Protein 7VS2 (pdb70)

Organism: Pyricularia oryzae (NCBI:txid318829)

Foldseek 3Di:
DAFQDAADWWKAFDFLAQVLAPQRDPVQRKGDWKWKFWARWGGDADPQFTWDWAADPPCQFAPTFIFTFRDNPPDTWIKMWDCPDVGIFIFTDPPHDTWTWFFADDAPARTIHTGGDPDDGHGWTWIWIAHPVGHTDDFTWTDDDRFFKKKWQWDQADPVRRGITTGIHTHPDPPRDDDPRIIITIIGID

Radius of gyration: 15.66 Å; Cα contacts (8 Å, |Δi|>4): 484; chains: 1; bounding box: 45×43×32 Å

Nearest PDB structures (foldseek):
  7vs2-assembly1_A  TM=1.005E+00  e=3.664E-35  Pyricularia oryzae
  6oaz-assembly1_E  TM=3.608E-01  e=3.770E+00  Homo sapiens

Structure (mmCIF, N/CA/C/O backbone):
data_7VS2
#
_entry.id   7VS2
#
_cell.length_a   105.081
_cell.length_b   105.081
_cell.length_c   67.568
_cell.angle_alpha   90.000
_cell.angle_beta   90.000
_cell.angle_gamma   90.000
#
_symmetry.space_group_name_H-M   'P 43 21 2'
#
loop_
_entity.id
_entity.type
_entity.pdbx_description
1 polymer MoErs1
2 water water
#
loop_
_atom_site.group_PDB
_atom_site.id
_atom_site.type_symbol
_atom_site.label_atom_id
_atom_site.label_alt_id
_atom_site.label_comp_id
_atom_site.label_asym_id
_atom_site.label_entity_id
_atom_site.label_seq_id
_atom_site.pdbx_PDB_ins_code
_atom_site.Cartn_x
_atom_site.Cartn_y
_atom_site.Cartn_z
_atom_site.occupancy
_atom_site.B_iso_or_equiv
_atom_site.auth_seq_id
_atom_site.auth_comp_id
_atom_site.auth_asym_id
_atom_site.auth_atom_id
_atom_site.pdbx_PDB_model_num
ATOM 1 N N . LEU A 1 5 ? 22.902 37.218 31.783 1.00 72.38 25 LEU A N 1
ATOM 2 C CA . LEU A 1 5 ? 22.888 38.619 31.372 1.00 64.42 25 LEU A CA 1
ATOM 3 C C . LEU A 1 5 ? 23.415 38.757 29.948 1.00 64.68 25 LEU A C 1
ATOM 4 O O . LEU A 1 5 ? 23.489 39.859 29.414 1.00 69.42 25 LEU A O 1
ATOM 9 N N . GLU A 1 6 ? 23.754 37.621 29.330 1.00 58.79 26 GLU A N 1
ATOM 10 C CA . GLU A 1 6 ? 24.363 37.652 28.003 1.00 50.10 26 GLU A CA 1
ATOM 11 C C . GLU A 1 6 ? 23.464 38.345 26.982 1.00 53.64 26 GLU A C 1
ATOM 12 O O . GLU A 1 6 ? 23.958 39.033 26.080 1.00 56.12 26 GLU A O 1
ATOM 18 N N . ALA A 1 7 ? 22.143 38.194 27.113 1.00 39.51 27 ALA A N 1
ATOM 19 C CA . ALA A 1 7 ? 21.218 38.785 26.146 1.00 33.71 27 ALA A CA 1
ATOM 20 C C . ALA A 1 7 ? 19.862 38.972 26.824 1.00 41.28 27 ALA A C 1
ATOM 21 O O . ALA A 1 7 ? 19.106 38.008 26.973 1.00 39.47 27 ALA A O 1
ATOM 23 N N . ARG A 1 8 ? 19.556 40.205 27.219 1.00 32.81 28 ARG A N 1
ATOM 24 C CA . ARG A 1 8 ? 18.243 40.527 27.761 1.00 32.78 28 ARG A CA 1
ATOM 25 C C . ARG A 1 8 ? 17.355 41.045 26.634 1.00 29.63 28 ARG A C 1
ATOM 26 O O . ARG A 1 8 ? 17.696 42.032 25.974 1.00 36.31 28 ARG A O 1
ATOM 34 N N . ALA A 1 9 ? 16.219 40.387 26.421 1.00 27.72 29 ALA A N 1
ATOM 35 C CA . ALA A 1 9 ? 15.283 40.834 25.400 1.00 28.78 29 ALA A CA 1
ATOM 36 C C . ALA A 1 9 ? 14.738 42.218 25.740 1.00 36.38 29 ALA A C 1
ATOM 37 O O . ALA A 1 9 ? 14.562 42.575 26.909 1.00 33.70 29 ALA A O 1
ATOM 39 N N . LEU A 1 10 ? 14.471 42.999 24.702 1.00 29.82 30 LEU A N 1
ATOM 40 C CA . LEU A 1 10 ? 14.041 44.379 24.896 1.00 27.67 30 LEU A CA 1
ATOM 41 C C . LEU A 1 10 ? 12.628 44.417 25.469 1.00 32.74 30 LEU A C 1
ATOM 42 O O . LEU A 1 10 ? 11.744 43.706 24.975 1.00 29.77 30 LEU A O 1
ATOM 47 N N . PRO A 1 11 ? 12.377 45.214 26.506 1.00 27.07 31 PRO A N 1
ATOM 48 C CA . PRO A 1 11 ? 11.003 45.364 27.004 1.00 26.21 31 PRO A CA 1
ATOM 49 C C . PRO A 1 11 ? 10.099 45.938 25.925 1.00 27.35 31 PRO A C 1
ATOM 50 O O . PRO A 1 11 ? 10.435 46.928 25.271 1.00 36.92 31 PRO A O 1
ATOM 54 N N . GLN A 1 12 ? 8.945 45.306 25.734 1.00 33.16 32 GLN A N 1
ATOM 55 C CA . GLN A 1 12 ? 7.969 45.801 24.770 1.00 42.75 32 GLN A CA 1
ATOM 56 C C . GLN A 1 12 ? 7.174 46.925 25.423 1.00 31.79 32 GLN A C 1
ATOM 57 O O . GLN A 1 12 ? 6.362 46.683 26.321 1.00 38.18 32 GLN A O 1
ATOM 63 N N . VAL A 1 13 ? 7.414 48.157 24.981 1.00 29.71 33 VAL A N 1
ATOM 64 C CA . VAL A 1 13 ? 6.755 49.329 25.534 1.00 26.89 33 VAL A CA 1
ATOM 65 C C . VAL A 1 13 ? 6.081 50.090 24.403 1.00 29.75 33 VAL A C 1
ATOM 66 O O . VAL A 1 13 ? 6.356 49.874 23.221 1.00 27.66 33 VAL A O 1
ATOM 70 N N . SER A 1 14 ? 5.179 50.986 24.787 1.00 25.72 34 SER A N 1
ATOM 71 C CA . SER A 1 14 ? 4.606 51.969 23.880 1.00 26.70 34 SER A CA 1
ATOM 72 C C . SER A 1 14 ? 5.055 53.350 24.338 1.00 28.40 34 SER A C 1
ATOM 73 O O . SER A 1 14 ? 4.880 53.707 25.508 1.00 30.87 34 SER A O 1
ATOM 76 N N . ALA A 1 15 ? 5.652 54.112 23.426 1.00 24.22 35 ALA A N 1
ATOM 77 C CA . ALA A 1 15 ? 6.214 55.414 23.759 1.00 31.02 35 ALA A CA 1
ATOM 78 C C . ALA A 1 15 ? 5.207 56.512 23.446 1.00 25.26 35 ALA A C 1
ATOM 79 O O . ALA A 1 15 ? 4.690 56.589 22.327 1.00 25.85 35 ALA A O 1
ATOM 81 N N . VAL A 1 16 ? 4.934 57.359 24.434 1.00 25.86 36 VAL A N 1
ATOM 82 C CA . VAL A 1 16 ? 4.023 58.487 24.280 1.00 28.23 36 VAL A CA 1
ATOM 83 C C . VAL A 1 16 ? 4.840 59.765 24.401 1.00 27.66 36 VAL A C 1
ATOM 84 O O . VAL A 1 16 ? 5.503 59.995 25.421 1.00 25.53 36 VAL A O 1
ATOM 88 N N . ALA A 1 17 ? 4.792 60.594 23.361 1.00 28.37 37 ALA A N 1
ATOM 89 C CA . ALA A 1 17 ? 5.593 61.810 23.323 1.00 26.55 37 ALA A CA 1
ATOM 90 C C . ALA A 1 17 ? 5.122 62.806 24.374 1.00 28.07 37 ALA A C 1
ATOM 91 O O . ALA A 1 17 ? 3.923 63.072 24.503 1.00 29.84 37 ALA A O 1
ATOM 93 N N . LYS A 1 18 ? 6.072 63.349 25.128 1.00 28.61 38 LYS A N 1
ATOM 94 C CA . LYS A 1 18 ? 5.834 64.450 26.047 1.00 30.28 38 LYS A CA 1
ATOM 95 C C . LYS A 1 18 ? 6.131 65.778 25.366 1.00 36.95 38 LYS A C 1
ATOM 96 O O . LYS A 1 18 ? 6.795 65.818 24.324 1.00 33.66 38 LYS A O 1
ATOM 102 N N . PRO A 1 19 ? 5.647 66.887 25.925 1.00 38.29 39 PRO A N 1
ATOM 103 C CA . PRO A 1 19 ? 5.986 68.199 25.364 1.00 43.53 39 PRO A CA 1
ATOM 104 C C . PRO A 1 19 ? 7.489 68.436 25.341 1.00 35.06 39 PRO A C 1
ATOM 105 O O . PRO A 1 19 ? 8.204 68.120 26.295 1.00 31.85 39 PRO A O 1
ATOM 109 N N . ARG A 1 20 ? 7.965 69.000 24.229 1.00 38.57 40 ARG A N 1
ATOM 110 C CA . ARG A 1 20 ? 9.357 69.431 24.100 1.00 41.67 40 ARG A CA 1
ATOM 111 C C . ARG A 1 20 ? 9.554 70.670 24.967 1.00 38.68 40 ARG A C 1
ATOM 112 O O . ARG A 1 20 ? 9.640 71.802 24.487 1.00 42.71 40 ARG A O 1
ATOM 120 N N . ALA A 1 21 ? 9.621 70.443 26.276 1.00 36.61 41 ALA A N 1
ATOM 121 C CA . ALA A 1 21 ? 9.728 71.528 27.237 1.00 38.03 41 ALA A CA 1
ATOM 122 C C . ALA A 1 21 ? 10.499 71.033 28.450 1.00 44.45 41 ALA A C 1
ATOM 123 O O . ALA A 1 21 ? 10.604 69.828 28.693 1.00 49.81 41 ALA A O 1
ATOM 125 N N . CYS A 1 22 ? 11.037 71.984 29.218 1.00 39.78 42 CYS A N 1
ATOM 126 C CA . CYS A 1 22 ? 11.840 71.622 30.378 1.00 46.47 42 CYS A CA 1
ATOM 127 C C . CYS A 1 22 ? 11.017 70.947 31.468 1.00 47.60 42 CYS A C 1
ATOM 128 O O . CYS A 1 22 ? 11.589 70.261 32.323 1.00 49.60 42 CYS A O 1
ATOM 131 N N . SER A 1 23 ? 9.693 71.118 31.459 1.00 49.30 43 SER A N 1
ATOM 132 C CA . SER A 1 23 ? 8.850 70.485 32.466 1.00 55.80 43 SER A CA 1
ATOM 133 C C . SER A 1 23 ? 8.697 68.985 32.251 1.00 53.11 43 SER A C 1
ATOM 134 O O . SER A 1 23 ? 8.199 68.295 33.149 1.00 44.15 43 SER A O 1
ATOM 137 N N . SER A 1 24 ? 9.111 68.466 31.099 1.00 44.03 44 SER A N 1
ATOM 138 C CA . SER A 1 24 ? 9.072 67.037 30.825 1.00 33.95 44 SER A CA 1
ATOM 139 C C . SER A 1 24 ? 10.327 66.309 31.289 1.00 37.41 44 SER A C 1
ATOM 140 O O . SER A 1 24 ? 10.440 65.100 31.067 1.00 43.43 44 SER A O 1
ATOM 143 N N . TYR A 1 25 ? 11.267 67.006 31.927 1.00 38.72 45 TYR A N 1
ATOM 144 C CA . TYR A 1 25 ? 12.515 66.389 32.343 1.00 38.99 45 TYR A CA 1
ATOM 145 C C . TYR A 1 25 ? 12.610 66.334 33.865 1.00 41.47 45 TYR A C 1
ATOM 146 O O . TYR A 1 25 ? 12.131 67.238 34.557 1.00 49.21 45 TYR A O 1
ATOM 155 N N . PRO A 1 26 ? 13.228 65.284 34.418 1.00 41.15 46 PRO A N 1
ATOM 156 C CA . PRO A 1 26 ? 13.181 65.072 35.873 1.00 44.99 46 PRO A CA 1
ATOM 157 C C . PRO A 1 26 ? 13.973 66.084 36.687 1.00 53.61 46 PRO A C 1
ATOM 158 O O . PRO A 1 26 ? 13.936 66.015 37.921 1.00 54.74 46 PRO A O 1
ATOM 162 N N . THR A 1 27 ? 14.689 67.010 36.056 1.00 47.31 47 THR A N 1
ATOM 163 C CA . THR A 1 27 ? 15.409 68.067 36.759 1.00 47.52 47 THR A CA 1
ATOM 164 C C . THR A 1 27 ? 14.723 69.415 36.566 1.00 56.95 47 THR A C 1
ATOM 165 O O . THR A 1 27 ? 15.378 70.445 36.393 1.00 57.54 47 THR A O 1
ATOM 169 N N . PHE A 1 28 ? 13.392 69.419 36.601 1.00 62.45 48 PHE A N 1
ATOM 170 C CA . PHE A 1 28 ? 12.633 70.627 36.309 1.00 70.24 48 PHE A CA 1
ATOM 171 C C . PHE A 1 28 ? 12.838 71.678 37.393 1.00 77.18 48 PHE A C 1
ATOM 172 O O . PHE A 1 28 ? 12.692 71.394 38.587 1.00 79.82 48 PHE A O 1
ATOM 180 N N . ASP A 1 29 ? 13.175 72.892 36.971 1.00 77.94 49 ASP A N 1
ATOM 181 C CA . ASP A 1 29 ? 13.295 74.036 37.874 1.00 84.16 49 ASP A CA 1
ATOM 182 C C . ASP A 1 29 ? 12.242 75.068 37.509 1.00 83.63 49 ASP A C 1
ATOM 183 O O . ASP A 1 29 ? 12.392 75.765 36.482 1.00 69.14 49 ASP A O 1
ATOM 188 N N . PRO A 1 30 ? 11.163 75.203 38.283 1.00 90.88 50 PRO A N 1
ATOM 189 C CA . PRO A 1 30 ? 10.183 76.263 37.993 1.00 83.31 50 PRO A CA 1
ATOM 190 C C . PRO A 1 30 ? 10.737 77.662 38.192 1.00 78.68 50 PRO A C 1
ATOM 191 O O . PRO A 1 30 ? 10.168 78.617 37.648 1.00 75.68 50 PRO A O 1
ATOM 195 N N . ALA A 1 31 ? 11.830 77.814 38.943 1.00 76.01 51 ALA A N 1
ATOM 196 C CA . ALA A 1 31 ? 12.356 79.145 39.231 1.00 87.85 51 ALA A CA 1
ATOM 197 C C . ALA A 1 31 ? 13.008 79.768 38.003 1.00 93.00 51 ALA A C 1
ATOM 198 O O . ALA A 1 31 ? 12.843 80.968 37.748 1.00 91.21 51 ALA A O 1
ATOM 200 N N . THR A 1 32 ? 13.753 78.978 37.232 1.00 94.84 52 THR A N 1
ATOM 201 C CA . THR A 1 32 ? 14.472 79.483 36.071 1.00 88.80 52 THR A CA 1
ATOM 202 C C . THR A 1 32 ? 13.773 79.174 34.755 1.00 79.89 52 THR A C 1
ATOM 203 O O . THR A 1 32 ? 14.245 79.619 33.703 1.00 77.27 52 THR A O 1
ATOM 207 N N . GLY A 1 33 ? 12.667 78.433 34.784 1.00 88.70 53 GLY A N 1
ATOM 208 C CA . GLY A 1 33 ? 11.991 78.029 33.570 1.00 88.27 53 GLY A CA 1
ATOM 209 C C . GLY A 1 33 ? 12.689 76.946 32.779 1.00 80.11 53 GLY A C 1
ATOM 2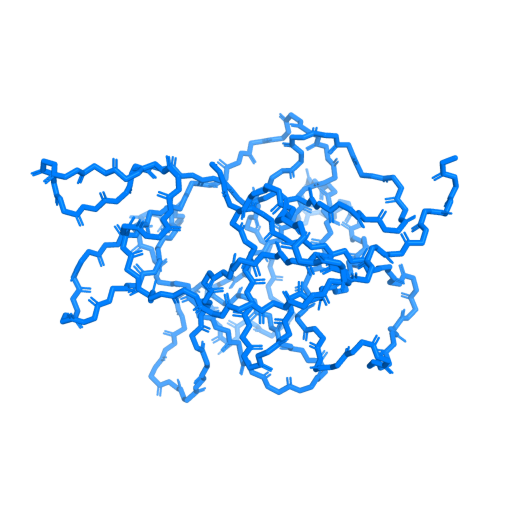10 O O . GLY A 1 33 ? 12.136 76.482 31.774 1.00 63.48 53 GLY A O 1
ATOM 211 N N . GLU A 1 34 ? 13.880 76.530 33.195 1.00 80.78 54 GLU A N 1
ATOM 212 C CA . GLU A 1 34 ? 14.639 75.489 32.525 1.00 80.50 54 GLU A CA 1
ATOM 213 C C . GLU A 1 34 ? 14.721 74.251 33.413 1.00 77.85 54 GLU A C 1
ATOM 214 O O . GLU A 1 34 ? 14.161 74.197 34.513 1.00 76.06 54 GLU A O 1
ATOM 220 N N . ALA A 1 35 ? 15.427 73.244 32.914 1.00 65.26 55 ALA A N 1
ATOM 221 C CA . ALA A 1 35 ? 15.776 72.064 33.688 1.00 61.42 55 ALA A CA 1
ATOM 222 C C . ALA A 1 35 ? 17.281 72.052 33.915 1.00 57.10 55 ALA A C 1
ATOM 223 O O . ALA A 1 35 ? 18.056 72.373 33.007 1.00 57.94 55 ALA A O 1
ATOM 225 N N A THR A 1 36 ? 17.696 71.700 35.127 0.72 48.08 56 THR A N 1
ATOM 226 N N B THR A 1 36 ? 17.680 71.670 35.128 0.28 48.91 56 THR A N 1
ATOM 227 C CA A THR A 1 36 ? 19.121 71.685 35.410 0.72 47.06 56 THR A CA 1
ATOM 228 C CA B THR A 1 36 ? 19.083 71.589 35.504 0.28 47.41 56 THR A CA 1
ATOM 229 C C A THR A 1 36 ? 19.801 70.556 34.637 0.72 47.92 56 THR A C 1
ATOM 230 C C B THR A 1 36 ? 19.796 70.533 34.649 0.28 48.18 56 THR A C 1
ATOM 231 O O A THR A 1 36 ? 19.156 69.717 33.998 0.72 47.13 56 THR A O 1
ATOM 232 O O B THR A 1 36 ? 19.168 69.725 33.956 0.28 47.32 56 THR A O 1
ATOM 239 N N . GLU A 1 37 ? 21.130 70.553 34.700 1.00 47.88 57 GLU A N 1
ATOM 240 C CA . GLU A 1 37 ? 21.938 69.630 33.911 1.00 42.67 57 GLU A CA 1
ATOM 241 C C . GLU A 1 37 ? 21.553 68.178 34.166 1.00 46.43 57 GLU A C 1
ATOM 242 O O . GLU A 1 37 ? 21.394 67.757 35.315 1.00 51.08 57 GLU A O 1
ATOM 248 N N . PHE A 1 38 ? 21.390 67.420 33.083 1.00 41.69 58 PHE A N 1
ATOM 249 C CA . PHE A 1 38 ? 21.112 65.995 33.167 1.00 39.38 58 PHE A CA 1
ATOM 250 C C . PHE A 1 38 ? 21.993 65.253 32.171 1.00 33.71 58 PHE A C 1
ATOM 251 O O . PHE A 1 38 ? 22.675 65.855 31.338 1.00 35.17 58 PHE A O 1
ATOM 259 N N . ILE A 1 39 ? 21.971 63.927 32.272 1.00 39.16 59 ILE A N 1
ATOM 260 C CA . ILE A 1 39 ? 22.805 63.050 31.463 1.00 31.94 59 ILE A CA 1
ATOM 261 C C . ILE A 1 39 ? 21.904 62.093 30.695 1.00 31.80 59 ILE A C 1
ATOM 262 O O . ILE A 1 39 ? 20.801 61.759 31.139 1.00 33.02 59 ILE A O 1
ATOM 267 N N . PHE A 1 40 ? 22.372 61.666 29.524 1.00 31.38 60 PHE A N 1
ATOM 268 C CA . PHE A 1 40 ? 21.714 60.614 28.759 1.00 28.82 60 PHE A CA 1
ATOM 269 C C . PHE A 1 40 ? 22.335 59.276 29.141 1.00 26.92 60 PHE A C 1
ATOM 270 O O . PHE A 1 40 ? 23.553 59.100 29.028 1.00 29.12 60 PHE A O 1
ATOM 278 N N . TYR A 1 41 ? 21.506 58.342 29.596 1.00 28.38 61 TYR A N 1
ATOM 279 C CA . TYR A 1 41 ? 21.967 57.044 30.063 1.00 28.57 61 TYR A CA 1
ATOM 280 C C . TYR A 1 41 ? 21.453 55.935 29.157 1.00 29.92 61 TYR A C 1
ATOM 281 O O . TYR A 1 41 ? 20.341 56.008 28.625 1.00 29.32 61 TYR A O 1
ATOM 290 N N . ALA A 1 42 ? 22.275 54.904 28.985 1.00 28.64 62 ALA A N 1
ATOM 291 C CA . ALA A 1 42 ? 21.802 53.679 28.360 1.00 28.50 62 ALA A CA 1
ATOM 292 C C . ALA A 1 42 ? 20.797 53.001 29.280 1.00 27.32 62 ALA A C 1
ATOM 293 O O . ALA A 1 42 ? 20.919 53.059 30.507 1.00 34.63 62 ALA A O 1
ATOM 295 N N . ASP A 1 43 ? 19.794 52.362 28.686 1.00 28.02 63 ASP A N 1
ATOM 296 C CA . ASP A 1 43 ? 18.712 51.785 29.468 1.00 24.52 63 ASP A CA 1
ATOM 297 C C . ASP A 1 43 ? 18.152 50.566 28.753 1.00 26.66 63 ASP A C 1
ATOM 298 O O . ASP A 1 43 ? 17.933 50.600 27.539 1.00 30.01 63 ASP A O 1
ATOM 303 N N . SER A 1 44 ? 17.934 49.494 29.518 1.00 27.49 64 SER A N 1
ATOM 304 C CA . SER A 1 44 ? 17.289 48.275 29.022 1.00 25.30 64 SER A CA 1
ATOM 305 C C . SER A 1 44 ? 18.012 47.705 27.804 1.00 21.88 64 SER A C 1
ATOM 306 O O . SER A 1 44 ? 17.389 47.171 26.884 1.00 25.01 64 SER A O 1
ATOM 309 N N . THR A 1 45 ? 19.338 47.814 27.798 1.00 17.73 65 THR A N 1
ATOM 310 C CA . THR A 1 45 ? 20.112 47.376 26.645 1.00 23.26 65 THR A CA 1
ATOM 311 C C . THR A 1 45 ? 20.080 45.856 26.518 1.00 24.15 65 THR A C 1
ATOM 312 O O . THR A 1 45 ? 20.007 45.127 27.511 1.00 27.87 65 THR A O 1
ATOM 316 N N . GLU A 1 46 ? 20.131 45.380 25.271 1.00 29.04 66 GLU A N 1
ATOM 317 C CA . GLU A 1 46 ? 20.070 43.942 25.031 1.00 25.29 66 GLU A CA 1
ATOM 318 C C . GLU A 1 46 ? 21.330 43.239 25.526 1.00 32.53 66 GLU A C 1
ATOM 319 O O . GLU A 1 46 ? 21.254 42.129 26.064 1.00 37.62 66 GLU A O 1
ATOM 325 N N . GLU A 1 47 ? 22.493 43.857 25.346 1.00 32.51 67 GLU A N 1
ATOM 326 C CA . GLU A 1 47 ? 23.696 43.390 26.016 1.00 33.03 67 GLU A CA 1
ATOM 327 C C . GLU A 1 47 ? 23.970 44.233 27.251 1.00 32.20 67 GLU A C 1
ATOM 328 O O . GLU A 1 47 ? 23.538 45.387 27.336 1.00 34.28 67 GLU A O 1
ATOM 334 N N . PRO A 1 48 ? 24.676 43.684 28.239 1.00 37.42 68 PRO A N 1
ATOM 335 C CA . PRO A 1 48 ? 24.954 44.455 29.458 1.00 30.62 68 PRO A CA 1
ATOM 336 C C . PRO A 1 48 ? 25.756 45.711 29.154 1.00 31.08 68 PRO A C 1
ATOM 337 O O . PRO A 1 48 ? 26.750 45.676 28.426 1.00 37.86 68 PRO A O 1
ATOM 341 N N . VAL A 1 49 ? 25.305 46.827 29.717 1.00 37.29 69 VAL A N 1
ATOM 342 C CA . VAL A 1 49 ? 26.022 48.094 29.673 1.00 39.14 69 VAL A CA 1
ATOM 343 C C . VAL A 1 49 ? 26.196 48.565 31.108 1.00 43.89 69 VAL A C 1
ATOM 344 O O . VAL A 1 49 ? 25.247 48.514 31.899 1.00 36.47 69 VAL A O 1
ATOM 348 N N . ALA A 1 50 ? 27.408 48.997 31.444 1.00 46.61 70 ALA A N 1
ATOM 349 C CA . ALA A 1 50 ? 27.714 49.411 32.803 1.00 42.67 70 ALA A CA 1
ATOM 350 C C . ALA A 1 50 ? 26.717 50.474 33.266 1.00 50.57 70 ALA A C 1
ATOM 351 O O . ALA A 1 50 ? 26.412 51.401 32.504 1.00 55.65 70 ALA A O 1
ATOM 353 N N . PRO A 1 51 ? 26.176 50.361 34.478 1.00 57.55 71 PRO A N 1
ATOM 354 C CA . PRO A 1 51 ? 25.270 51.405 34.970 1.00 53.77 71 PRO A CA 1
ATOM 355 C C . PRO A 1 51 ? 26.000 52.733 35.098 1.00 58.29 71 PRO A C 1
ATOM 356 O O . PRO A 1 51 ? 27.216 52.782 35.299 1.00 52.87 71 PRO A O 1
ATOM 360 N N . PHE A 1 52 ? 25.236 53.816 34.960 1.00 48.33 72 PHE A N 1
ATOM 361 C CA . PHE A 1 52 ? 25.716 55.196 34.969 1.00 51.67 72 PHE A CA 1
ATOM 362 C C . PHE A 1 52 ? 26.581 55.530 33.761 1.00 45.91 72 PHE A C 1
ATOM 363 O O . PHE A 1 52 ? 27.194 56.605 33.730 1.00 47.12 72 PHE A O 1
ATOM 371 N N . ALA A 1 53 ? 26.651 54.648 32.765 1.00 40.20 73 ALA A N 1
ATOM 372 C CA . ALA A 1 53 ? 27.304 54.977 31.502 1.00 40.32 73 ALA A CA 1
ATOM 373 C C . ALA A 1 53 ? 26.497 56.065 30.805 1.00 43.81 73 ALA A C 1
ATOM 374 O O . ALA A 1 53 ? 25.352 55.837 30.401 1.00 29.73 73 ALA A O 1
ATOM 376 N N . GLY A 1 54 ? 27.087 57.249 30.666 1.00 40.59 74 GLY A N 1
ATOM 377 C CA . GLY A 1 54 ? 26.335 58.401 30.215 1.00 34.42 74 GLY A CA 1
ATOM 378 C C . GLY A 1 54 ? 26.844 59.079 28.960 1.00 32.75 74 GLY A C 1
ATOM 379 O O . GLY A 1 54 ? 27.672 58.527 28.228 1.00 29.91 74 GLY A O 1
ATOM 380 N N . SER A 1 55 ? 26.351 60.295 28.723 1.00 31.92 75 SER A N 1
ATOM 381 C CA . SER A 1 55 ? 26.629 61.012 27.487 1.00 30.30 75 SER A CA 1
ATOM 382 C C . SER A 1 55 ? 28.124 61.232 27.296 1.00 30.72 75 SER A C 1
ATOM 383 O O . SER A 1 55 ? 28.869 61.441 28.256 1.00 39.24 75 SER A O 1
ATOM 386 N N . VAL A 1 56 ? 28.554 61.187 26.036 1.00 21.95 76 VAL A N 1
ATOM 387 C CA . VAL A 1 56 ? 29.919 61.524 25.658 1.00 26.62 76 VAL A CA 1
ATOM 388 C C . VAL A 1 56 ? 29.871 62.093 24.248 1.00 30.44 76 VAL A C 1
ATOM 389 O O . VAL A 1 56 ? 28.989 61.755 23.453 1.00 27.62 76 VAL A O 1
ATOM 393 N N . VAL A 1 57 ? 30.809 62.985 23.945 1.00 32.46 77 VAL A N 1
ATOM 394 C CA . VAL A 1 57 ? 30.863 63.637 22.642 1.00 31.06 77 VAL A CA 1
ATOM 395 C C . VAL A 1 57 ? 31.750 62.794 21.732 1.00 29.86 77 VAL A C 1
ATOM 396 O O . VAL A 1 57 ? 32.954 62.662 21.969 1.00 33.66 77 VAL A O 1
ATOM 400 N N . GLY A 1 58 ? 31.152 62.217 20.692 1.00 25.62 78 GLY A N 1
ATOM 401 C CA . GLY A 1 58 ? 31.878 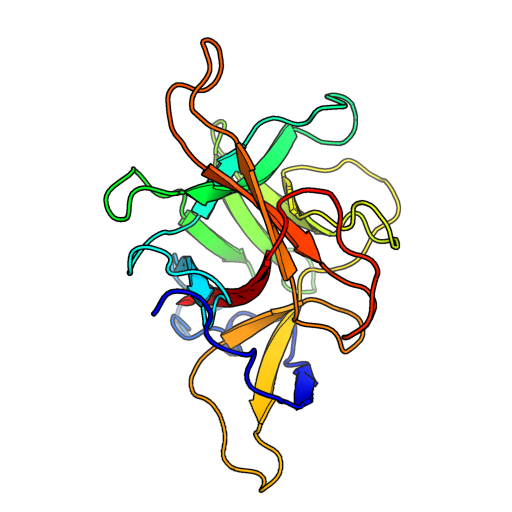61.426 19.726 1.00 23.30 78 GLY A CA 1
ATOM 402 C C . GLY A 1 58 ? 32.080 62.174 18.420 1.00 30.67 78 GLY A C 1
ATOM 403 O O . GLY A 1 58 ? 31.406 63.161 18.134 1.00 24.36 78 GLY A O 1
ATOM 404 N N . LYS A 1 59 ? 33.022 61.684 17.622 1.00 28.94 79 LYS A N 1
ATOM 405 C CA . LYS A 1 59 ? 33.359 62.317 16.358 1.00 24.25 79 LYS A CA 1
ATOM 406 C C . LYS A 1 59 ? 32.450 61.820 15.242 1.00 24.85 79 LYS A C 1
ATOM 407 O O . LYS A 1 59 ? 31.956 60.690 15.268 1.00 31.35 79 LYS A O 1
ATOM 413 N N . LEU A 1 60 ? 32.239 62.683 14.253 1.00 32.10 80 LEU A N 1
ATOM 414 C CA . LEU A 1 60 ? 31.420 62.353 13.096 1.00 28.59 80 LEU A CA 1
ATOM 415 C C . LEU A 1 60 ? 32.288 61.770 11.989 1.00 35.17 80 LEU A C 1
ATOM 416 O O . LEU A 1 60 ? 33.385 62.267 11.718 1.00 34.23 80 LEU A O 1
ATOM 421 N N . ALA A 1 61 ? 31.793 60.704 11.353 1.00 32.04 81 ALA A N 1
ATOM 422 C CA . ALA A 1 61 ? 32.475 60.177 10.176 1.00 33.40 81 ALA A CA 1
ATOM 423 C C . ALA A 1 61 ? 32.492 61.206 9.053 1.00 32.56 81 ALA A C 1
ATOM 424 O O . ALA A 1 61 ? 33.485 61.331 8.327 1.00 41.51 81 ALA A O 1
ATOM 426 N N . ASN A 1 62 ? 31.398 61.954 8.897 1.00 34.60 82 ASN A N 1
ATOM 427 C CA . ASN A 1 62 ? 31.320 63.066 7.962 1.00 36.96 82 ASN A CA 1
ATOM 428 C C . ASN A 1 62 ? 31.413 64.361 8.757 1.00 35.78 82 ASN A C 1
ATOM 429 O O . ASN A 1 62 ? 30.411 64.791 9.350 1.00 34.15 82 ASN A O 1
ATOM 434 N N . PRO A 1 63 ? 32.575 65.019 8.806 1.00 30.87 83 PRO A N 1
ATOM 435 C CA . PRO A 1 63 ? 32.723 66.199 9.676 1.00 37.46 83 PRO A CA 1
ATOM 436 C C . PRO A 1 63 ? 31.880 67.391 9.255 1.00 42.57 83 PRO A C 1
ATOM 437 O O . PRO A 1 63 ? 31.754 68.338 10.043 1.00 41.11 83 PRO A O 1
ATOM 441 N N . ASN A 1 64 ? 31.305 67.383 8.056 1.00 43.92 84 ASN A N 1
ATOM 442 C CA . ASN A 1 64 ? 30.524 68.509 7.563 1.00 40.28 84 ASN A CA 1
ATOM 443 C C . ASN A 1 64 ? 29.049 68.417 7.939 1.00 42.17 84 ASN A C 1
ATOM 444 O O . ASN A 1 64 ? 28.256 69.251 7.491 1.00 37.35 84 ASN A O 1
ATOM 449 N N . LEU A 1 65 ? 28.662 67.423 8.742 1.00 34.89 85 LEU A N 1
ATOM 450 C CA . LEU A 1 65 ? 27.271 67.313 9.167 1.00 33.20 85 LEU A CA 1
ATOM 451 C C . LEU A 1 65 ? 26.972 68.238 10.341 1.00 34.48 85 LEU A C 1
ATOM 452 O O . LEU A 1 65 ? 25.941 68.920 10.351 1.00 37.88 85 LEU A O 1
ATOM 457 N N . ALA A 1 66 ? 27.855 68.269 11.332 1.00 31.45 86 ALA A N 1
ATOM 458 C CA . ALA A 1 66 ? 27.711 69.139 12.492 1.00 25.70 86 ALA A CA 1
ATOM 459 C C . ALA A 1 66 ? 29.065 69.210 13.188 1.00 25.57 86 ALA A C 1
ATOM 460 O O . ALA A 1 66 ? 30.092 68.817 12.624 1.00 28.51 86 ALA A O 1
ATOM 462 N N . ILE A 1 67 ? 29.070 69.717 14.421 1.00 27.53 87 ILE A N 1
ATOM 463 C CA . ILE A 1 67 ? 30.304 69.745 15.201 1.00 26.32 87 ILE A CA 1
ATOM 464 C C . ILE A 1 67 ? 30.696 68.335 15.621 1.00 26.57 87 ILE A C 1
ATOM 465 O O . ILE A 1 67 ? 31.837 67.902 15.416 1.00 26.88 87 ILE A O 1
ATOM 470 N N . ALA A 1 68 ? 29.757 67.594 16.199 1.00 25.27 88 ALA A N 1
ATOM 471 C CA . ALA A 1 68 ? 30.023 66.253 16.702 1.00 28.13 88 ALA A CA 1
ATOM 472 C C . ALA A 1 68 ? 28.687 65.545 16.903 1.00 27.38 88 ALA A C 1
ATOM 473 O O . ALA A 1 68 ? 27.644 66.007 16.431 1.00 25.34 88 ALA A O 1
ATOM 475 N N . ARG A 1 69 ? 28.720 64.416 17.608 1.00 24.78 89 ARG A N 1
ATOM 476 C CA . ARG A 1 69 ? 27.515 63.655 17.898 1.00 22.05 89 ARG A CA 1
ATOM 477 C C . ARG A 1 69 ? 27.555 63.178 19.341 1.00 23.90 89 ARG A C 1
ATOM 478 O O . ARG A 1 69 ? 28.619 63.076 19.956 1.00 30.56 89 ARG A O 1
ATOM 486 N N . ILE A 1 70 ? 26.373 62.889 19.877 1.00 22.68 90 ILE A N 1
ATOM 487 C CA . ILE A 1 70 ? 26.233 62.392 21.239 1.00 20.14 90 ILE A CA 1
ATOM 488 C C . ILE A 1 70 ? 26.263 60.870 21.214 1.00 26.47 90 ILE A C 1
ATOM 489 O O . ILE A 1 70 ? 25.492 60.235 20.483 1.00 24.95 90 ILE A O 1
ATOM 494 N N . GLY A 1 71 ? 27.159 60.285 22.006 1.00 22.79 91 GLY A N 1
ATOM 495 C CA . GLY A 1 71 ? 27.210 58.855 22.207 1.00 19.60 91 GLY A CA 1
ATOM 496 C C . GLY A 1 71 ? 27.060 58.503 23.677 1.00 33.07 91 GLY A C 1
ATOM 497 O O . GLY A 1 71 ? 26.857 59.366 24.536 1.00 26.31 91 GLY A O 1
ATOM 498 N N . ILE A 1 72 ? 27.162 57.205 23.950 1.00 30.23 92 ILE A N 1
ATOM 499 C CA . ILE A 1 72 ? 27.125 56.674 25.307 1.00 28.44 92 ILE A CA 1
ATOM 500 C C . ILE A 1 72 ? 28.460 56.003 25.590 1.00 28.68 92 ILE A C 1
ATOM 501 O O . ILE A 1 72 ? 28.907 55.146 24.819 1.00 27.80 92 ILE A O 1
ATOM 506 N N . ALA A 1 73 ? 29.095 56.395 26.689 1.00 33.62 93 ALA A N 1
ATOM 507 C CA . ALA A 1 73 ? 30.387 55.827 27.042 1.00 39.58 93 ALA A CA 1
ATOM 508 C C . ALA A 1 73 ? 30.239 54.371 27.469 1.00 36.28 93 ALA A C 1
ATOM 509 O O . ALA A 1 73 ? 29.191 53.946 27.963 1.00 37.23 93 ALA A O 1
ATOM 511 N N . VAL A 1 74 ? 31.306 53.601 27.263 1.00 38.53 94 VAL A N 1
ATOM 512 C CA . VAL A 1 74 ? 31.341 52.234 27.767 1.00 30.55 94 VAL A CA 1
ATOM 513 C C . VAL A 1 74 ? 31.586 52.230 29.270 1.00 37.00 94 VAL A C 1
ATOM 514 O O . VAL A 1 74 ? 30.872 51.567 30.032 1.00 39.74 94 VAL A O 1
ATOM 518 N N . ARG A 1 75 ? 32.584 52.987 29.720 1.00 39.58 95 ARG A N 1
ATOM 519 C CA . ARG A 1 75 ? 32.932 53.040 31.133 1.00 44.46 95 ARG A CA 1
ATOM 520 C C . ARG A 1 75 ? 31.927 53.902 31.888 1.00 43.18 95 ARG A C 1
ATOM 521 O O . ARG A 1 75 ? 31.632 55.031 31.483 1.00 43.73 95 ARG A O 1
ATOM 529 N N . GLY A 1 76 ? 31.400 53.366 32.989 1.00 42.40 96 GLY A N 1
ATOM 530 C CA . GLY A 1 76 ? 30.396 54.071 33.767 1.00 35.46 96 GLY A CA 1
ATOM 531 C C . GLY A 1 76 ? 30.913 55.262 34.541 1.00 47.05 96 GLY A C 1
ATOM 532 O O . GLY A 1 76 ? 30.102 56.057 35.028 1.00 48.54 96 GLY A O 1
ATOM 533 N N . ASP A 1 77 ? 32.231 55.407 34.673 1.00 43.28 97 ASP A N 1
ATOM 534 C CA . ASP A 1 77 ? 32.818 56.531 35.392 1.00 47.86 97 ASP A CA 1
ATOM 535 C C . ASP A 1 77 ? 33.664 57.421 34.486 1.00 48.52 97 ASP A C 1
ATOM 536 O O . ASP A 1 77 ? 34.471 58.215 34.981 1.00 53.51 97 ASP A O 1
ATOM 541 N N . LEU A 1 78 ? 33.500 57.305 33.171 1.00 47.08 98 LEU A N 1
ATOM 542 C CA . LEU A 1 78 ? 34.111 58.264 32.262 1.00 44.06 98 LEU A CA 1
ATOM 543 C C . LEU A 1 78 ? 33.435 59.622 32.421 1.00 41.62 98 LEU A C 1
ATOM 544 O O . LEU A 1 78 ? 32.275 59.718 32.832 1.00 38.82 98 LEU A O 1
ATOM 549 N N . ALA A 1 79 ? 34.181 60.681 32.110 1.00 41.91 99 ALA A N 1
ATOM 550 C CA . ALA A 1 79 ? 33.633 62.028 32.203 1.00 42.91 99 ALA A CA 1
ATOM 551 C C . ALA A 1 79 ? 32.417 62.171 31.296 1.00 39.12 99 ALA A C 1
ATOM 552 O O . ALA A 1 79 ? 32.413 61.702 30.154 1.00 35.71 99 ALA A O 1
ATOM 554 N N . LYS A 1 80 ? 31.379 62.817 31.816 1.00 38.54 100 LYS A N 1
ATOM 555 C CA . LYS A 1 80 ? 30.118 62.987 31.108 1.00 45.06 100 LYS A CA 1
ATOM 556 C C . LYS A 1 80 ? 29.933 64.443 30.708 1.00 38.10 100 LYS A C 1
ATOM 557 O O . LYS A 1 80 ? 30.284 65.354 31.465 1.00 44.80 100 LYS A O 1
ATOM 563 N N . VAL A 1 81 ? 29.388 64.658 29.521 1.00 33.38 101 VAL A N 1
ATOM 564 C CA . VAL A 1 81 ? 28.968 65.987 29.095 1.00 33.35 101 VAL A CA 1
ATOM 565 C C . VAL A 1 81 ? 27.541 66.205 29.570 1.00 31.52 101 VAL A C 1
ATOM 566 O O . VAL A 1 81 ? 26.726 65.273 29.589 1.00 30.06 101 VAL A O 1
ATOM 570 N N . VAL A 1 82 ? 27.239 67.428 29.978 1.00 29.97 102 VAL A N 1
ATOM 571 C CA . VAL A 1 82 ? 25.945 67.748 30.564 1.00 31.21 102 VAL A CA 1
ATOM 572 C C . VAL A 1 82 ? 25.060 68.383 29.505 1.00 28.43 102 VAL A C 1
ATOM 573 O O . VAL A 1 82 ? 25.534 69.026 28.561 1.00 35.50 102 VAL A O 1
ATOM 577 N N . THR A 1 83 ? 23.755 68.192 29.662 1.00 30.16 103 THR A N 1
ATOM 578 C CA . THR A 1 83 ? 22.760 68.712 28.739 1.00 29.60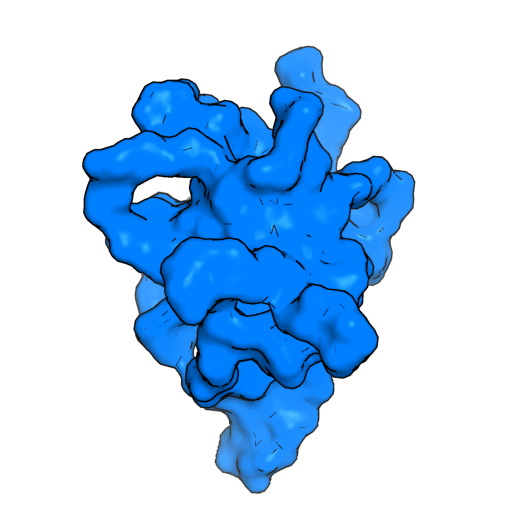 103 THR A CA 1
ATOM 579 C C . THR A 1 83 ? 21.706 69.474 29.528 1.00 32.94 103 THR A C 1
ATOM 580 O O . THR A 1 83 ? 21.345 69.076 30.639 1.00 37.78 103 THR A O 1
ATOM 584 N N . LYS A 1 84 ? 21.230 70.580 28.961 1.00 32.13 104 LYS A N 1
ATOM 585 C CA . LYS A 1 84 ? 20.191 71.385 29.582 1.00 36.50 104 LYS A CA 1
ATOM 586 C C . LYS A 1 84 ? 19.098 71.695 28.571 1.00 35.06 104 LYS A C 1
ATOM 587 O O . LYS A 1 84 ? 19.348 71.790 27.366 1.00 38.29 104 LYS A O 1
ATOM 593 N N . CYS A 1 85 ? 17.880 71.847 29.079 1.00 39.20 105 CYS A N 1
ATOM 594 C CA . CYS A 1 85 ? 16.768 72.362 28.296 1.00 37.58 105 CYS A CA 1
ATOM 595 C C . CYS A 1 85 ? 16.695 73.868 28.501 1.00 43.70 105 CYS A C 1
ATOM 596 O O . CYS A 1 85 ? 16.662 74.340 29.640 1.00 47.77 105 CYS A O 1
ATOM 599 N N . PHE A 1 86 ? 16.689 74.619 27.404 1.00 51.30 106 PHE A N 1
ATOM 600 C CA . PHE A 1 86 ? 16.657 76.073 27.476 1.00 50.51 106 PHE A CA 1
ATOM 601 C C . PHE A 1 86 ? 15.344 76.580 26.905 1.00 58.17 106 PHE A C 1
ATOM 602 O O . PHE A 1 86 ? 15.038 76.296 25.737 1.00 56.69 106 PHE A O 1
ATOM 610 N N . PRO A 1 87 ? 14.539 77.317 27.678 1.00 73.45 107 PRO A N 1
ATOM 611 C CA . PRO A 1 87 ? 13.316 77.917 27.113 1.00 72.03 107 PRO A CA 1
ATOM 612 C C . PRO A 1 87 ? 13.574 78.840 25.934 1.00 70.46 107 PRO A C 1
ATOM 613 O O . PRO A 1 87 ? 12.609 79.250 25.275 1.00 71.98 107 PRO A O 1
ATOM 617 N N . ASP A 1 88 ? 14.832 79.177 25.654 1.00 63.50 108 ASP A N 1
ATOM 618 C CA . ASP A 1 88 ? 15.160 80.030 24.521 1.00 68.54 108 ASP A CA 1
ATOM 619 C C . ASP A 1 88 ? 14.650 79.424 23.218 1.00 61.62 108 ASP A C 1
ATOM 620 O O . ASP A 1 88 ? 14.634 78.201 23.043 1.00 63.41 108 ASP A O 1
ATOM 625 N N . GLY A 1 89 ? 14.231 80.292 22.305 1.00 74.65 109 GLY A N 1
ATOM 626 C CA . GLY A 1 89 ? 13.797 79.878 20.989 1.00 73.27 109 GLY A CA 1
ATOM 627 C C . GLY A 1 89 ? 12.302 79.767 20.783 1.00 84.71 109 GLY A C 1
ATOM 628 O O . GLY A 1 89 ? 11.880 79.085 19.842 1.00 90.34 109 GLY A O 1
ATOM 629 N N . GLY A 1 90 ? 11.491 80.413 21.619 1.00 86.15 110 GLY A N 1
ATOM 630 C CA . GLY A 1 90 ? 10.050 80.269 21.526 1.00 73.13 110 GLY A CA 1
ATOM 631 C C . GLY A 1 90 ? 9.603 78.892 21.972 1.00 81.87 110 GLY A C 1
ATOM 632 O O . GLY A 1 90 ? 8.852 78.755 22.942 1.00 79.81 110 GLY A O 1
ATOM 633 N N . GLU A 1 91 ? 10.069 77.862 21.265 1.00 82.19 111 GLU A N 1
ATOM 634 C CA . GL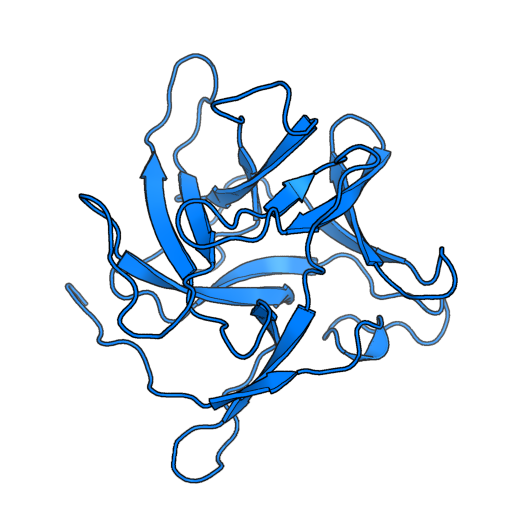U A 1 91 ? 9.921 76.486 21.715 1.00 68.75 111 GLU A CA 1
ATOM 635 C C . GLU A 1 91 ? 11.012 76.220 22.749 1.00 68.70 111 GLU A C 1
ATOM 636 O O . GLU A 1 91 ? 11.563 77.165 23.328 1.00 64.92 111 GLU A O 1
ATOM 642 N N . GLU A 1 92 ? 11.348 74.955 22.993 1.00 64.05 112 GLU A N 1
ATOM 643 C CA . GLU A 1 92 ? 12.297 74.608 24.048 1.00 55.24 112 GLU A CA 1
ATOM 644 C C . GLU A 1 92 ? 13.180 73.478 23.538 1.00 65.53 112 GLU A C 1
ATOM 645 O O . GLU A 1 92 ? 12.695 72.364 23.314 1.00 61.46 112 GLU A O 1
ATOM 651 N N . GLY A 1 93 ? 14.469 73.764 23.351 1.00 52.06 113 GLY A N 1
ATOM 652 C CA . GLY A 1 93 ? 15.396 72.788 22.813 1.00 31.36 113 GLY A CA 1
ATOM 653 C C . GLY A 1 93 ? 16.505 72.404 23.771 1.00 37.28 113 GLY A C 1
ATOM 654 O O . GLY A 1 93 ? 16.863 73.178 24.664 1.00 36.94 113 GLY A O 1
ATOM 655 N N . LEU A 1 94 ? 17.064 71.212 23.584 1.00 30.79 114 LEU A N 1
ATOM 656 C CA . LEU A 1 94 ? 18.141 70.711 24.424 1.00 25.87 114 LEU A CA 1
ATOM 657 C C . LEU A 1 94 ? 19.488 71.212 23.915 1.00 33.43 114 LEU A C 1
ATOM 658 O O . LEU A 1 94 ? 19.697 71.373 22.709 1.00 29.47 114 LEU A O 1
ATOM 663 N N . ARG A 1 95 ? 20.406 71.453 24.850 1.00 33.41 115 ARG A N 1
ATOM 664 C CA . ARG A 1 95 ? 21.732 71.957 24.519 1.00 33.71 115 ARG A CA 1
ATOM 665 C C . ARG A 1 95 ? 22.769 71.291 25.409 1.00 32.09 115 ARG A C 1
ATOM 666 O O . ARG A 1 95 ? 22.543 71.113 26.609 1.00 33.40 115 ARG A O 1
ATOM 674 N N . THR A 1 96 ? 23.906 70.931 24.816 1.00 27.79 116 THR A N 1
ATOM 675 C CA . THR A 1 96 ? 24.988 70.250 25.513 1.00 26.53 116 THR A CA 1
ATOM 676 C C . THR A 1 96 ? 26.190 71.177 25.640 1.00 31.43 116 THR A C 1
ATOM 677 O O . THR A 1 96 ? 26.555 71.872 24.686 1.00 29.00 116 THR A O 1
ATOM 681 N N . ARG A 1 97 ? 26.799 71.185 26.824 1.00 35.95 117 ARG A N 1
ATOM 682 C CA . ARG A 1 97 ? 27.967 72.019 27.105 1.00 29.70 117 ARG A CA 1
ATOM 683 C C . ARG A 1 97 ? 29.205 71.327 26.547 1.00 32.09 117 ARG A C 1
ATOM 684 O O . ARG A 1 97 ? 29.740 70.395 27.153 1.00 30.54 117 ARG A O 1
ATOM 692 N N . THR A 1 98 ? 29.665 71.780 25.382 1.00 29.04 118 THR A N 1
ATOM 693 C CA . THR A 1 98 ? 30.866 71.229 24.769 1.00 29.29 118 THR A CA 1
ATOM 694 C C . THR A 1 98 ? 31.438 72.250 23.800 1.00 31.94 118 THR A C 1
ATOM 695 O O . THR A 1 98 ? 30.729 73.129 23.302 1.00 33.86 118 THR A O 1
ATOM 699 N N . HIS A 1 99 ? 32.741 72.120 23.545 1.00 31.95 119 HIS A N 1
ATOM 700 C CA . HIS A 1 99 ? 33.468 73.004 22.630 1.00 31.85 119 HIS A CA 1
ATOM 701 C C . HIS A 1 99 ? 33.257 74.477 22.979 1.00 31.45 119 HIS A C 1
ATOM 702 O O . HIS A 1 99 ? 33.204 75.338 22.099 1.00 33.30 119 HIS A O 1
ATOM 709 N N . GLY A 1 100 ? 33.118 74.774 24.269 1.00 27.91 120 GLY A N 1
ATOM 710 C CA . GLY A 1 100 ? 33.103 76.140 24.745 1.00 29.15 120 GLY A CA 1
ATOM 711 C C . GLY A 1 100 ? 31.758 76.830 24.785 1.00 36.96 120 GLY A C 1
ATOM 712 O O . GLY A 1 100 ? 31.722 78.056 24.948 1.00 32.05 120 GLY A O 1
ATOM 713 N N . ASP A 1 101 ? 30.654 76.100 24.658 1.00 35.01 121 ASP A N 1
ATOM 714 C CA . ASP A 1 101 ? 29.341 76.737 24.656 1.00 31.05 121 ASP A CA 1
ATOM 715 C C . ASP A 1 101 ? 28.263 75.675 24.829 1.00 32.28 121 ASP A C 1
ATOM 716 O O . ASP A 1 101 ? 28.523 74.472 24.744 1.00 31.95 121 ASP A O 1
ATOM 721 N N . TRP A 1 102 ? 27.044 76.147 25.085 1.00 32.03 122 TRP A N 1
ATOM 722 C CA . TRP A 1 102 ? 25.856 75.300 25.070 1.00 33.55 122 TRP A CA 1
ATOM 723 C C . TRP A 1 102 ? 25.368 75.202 23.631 1.00 32.66 122 TRP A C 1
ATOM 724 O O . TRP A 1 102 ? 24.890 76.189 23.062 1.00 36.45 122 TRP A O 1
ATOM 735 N N . ARG A 1 103 ? 25.492 74.020 23.038 1.00 30.42 123 ARG A N 1
ATOM 736 C CA . ARG A 1 103 ? 25.239 73.824 21.619 1.00 28.50 123 ARG A CA 1
ATOM 737 C C . ARG A 1 103 ? 24.018 72.934 21.422 1.00 29.30 123 ARG A C 1
ATOM 738 O O . ARG A 1 103 ? 23.852 71.928 22.120 1.00 26.82 123 ARG A O 1
ATOM 746 N N . ARG A 1 104 ? 23.166 73.312 20.471 1.00 26.88 124 ARG A N 1
ATOM 747 C CA . ARG A 1 104 ? 21.878 72.653 20.295 1.00 29.79 124 ARG A CA 1
ATOM 748 C C . ARG A 1 104 ? 22.044 71.199 19.869 1.00 29.91 124 ARG A C 1
ATOM 749 O O . ARG A 1 104 ? 22.978 70.835 19.149 1.00 31.73 124 ARG A O 1
ATOM 757 N N . LEU A 1 105 ? 21.108 70.370 20.320 1.00 25.54 125 LEU A N 1
ATOM 758 C CA . LEU A 1 105 ? 21.028 68.966 19.947 1.00 24.16 125 LEU A CA 1
ATOM 759 C C . LEU A 1 105 ? 19.883 68.787 18.960 1.00 27.89 125 LEU A C 1
ATOM 760 O O . LEU A 1 105 ? 18.780 69.297 19.185 1.00 24.05 125 LEU A O 1
ATOM 765 N N . THR A 1 106 ? 20.147 68.078 17.865 1.00 26.52 126 THR A N 1
ATOM 766 C CA . THR A 1 106 ? 19.122 67.753 16.883 1.00 20.56 126 THR A CA 1
ATOM 767 C C . THR A 1 106 ? 19.275 66.296 16.474 1.00 27.27 126 THR A C 1
ATOM 768 O O . THR A 1 106 ? 20.286 65.649 16.761 1.00 22.80 126 THR A O 1
ATOM 772 N N . LEU A 1 107 ? 18.254 65.782 15.793 1.00 25.15 127 LEU A N 1
ATOM 773 C CA . LEU A 1 107 ? 18.282 64.450 15.204 1.00 25.25 127 LEU A CA 1
ATOM 774 C C . LEU A 1 107 ? 18.442 64.580 13.697 1.00 26.16 127 LEU A C 1
ATOM 775 O O . LEU A 1 107 ? 17.730 65.363 13.060 1.00 31.69 127 LEU A O 1
ATOM 780 N N . ALA A 1 108 ? 19.375 63.812 13.132 1.00 23.40 128 ALA A N 1
ATOM 781 C CA . ALA A 1 108 ? 19.620 63.893 11.695 1.00 30.30 128 ALA A CA 1
ATOM 782 C C . ALA A 1 108 ? 18.412 63.436 10.890 1.00 28.08 128 ALA A C 1
ATOM 783 O O . ALA A 1 108 ? 18.222 63.877 9.751 1.00 23.51 128 ALA A O 1
ATOM 785 N N . GLY A 1 109 ? 17.586 62.563 11.460 1.00 30.96 129 GLY A N 1
ATOM 786 C CA . GLY A 1 109 ? 16.449 62.025 10.747 1.00 26.72 129 GLY A CA 1
ATOM 787 C C . GLY A 1 109 ? 16.848 60.896 9.819 1.00 31.06 129 GLY A C 1
ATOM 788 O O . GLY A 1 109 ? 18.018 60.534 9.678 1.00 31.60 129 GLY A O 1
ATOM 789 N N . GLY A 1 110 ? 15.840 60.328 9.171 1.00 30.47 130 GLY A N 1
ATOM 790 C CA . GLY A 1 110 ? 16.070 59.247 8.240 1.00 29.13 130 GLY A CA 1
ATOM 791 C C . GLY A 1 110 ? 16.091 57.894 8.917 1.00 36.54 130 GLY A C 1
ATOM 792 O O . GLY A 1 110 ? 15.825 57.743 10.113 1.00 39.98 130 GLY A O 1
ATOM 793 N N . GLU A 1 111 ? 16.432 56.885 8.119 1.00 39.21 131 GLU A N 1
ATOM 794 C CA . GLU A 1 111 ? 16.378 55.495 8.554 1.00 40.72 131 GLU A CA 1
ATOM 795 C C . GLU A 1 111 ? 17.730 54.955 9.002 1.00 35.28 131 GLU A C 1
ATOM 796 O O . GLU A 1 111 ? 17.824 54.327 10.062 1.00 35.28 131 GLU A O 1
ATOM 802 N N . ASP A 1 112 ? 18.784 55.189 8.222 1.00 30.42 132 ASP A N 1
ATOM 803 C CA . ASP A 1 112 ? 20.048 54.494 8.435 1.00 34.36 132 ASP A CA 1
ATOM 804 C C . ASP A 1 112 ? 20.947 55.157 9.471 1.00 32.22 132 ASP A C 1
ATOM 805 O O . ASP A 1 112 ? 21.680 54.452 10.175 1.00 37.24 132 ASP A O 1
ATOM 810 N N . GLU A 1 113 ? 20.924 56.485 9.585 1.00 29.95 133 GLU A N 1
ATOM 811 C CA . GLU A 1 113 ? 21.841 57.197 10.468 1.00 32.93 133 GLU A CA 1
ATOM 812 C C . GLU A 1 113 ? 21.116 58.352 11.164 1.00 27.62 133 GLU A C 1
ATOM 813 O O . GLU A 1 113 ? 21.469 59.522 11.037 1.00 25.42 133 GLU A O 1
ATOM 819 N N . ASN A 1 114 ? 20.081 58.016 11.929 1.00 27.72 134 ASN A N 1
ATOM 820 C CA . ASN A 1 114 ? 19.326 59.012 12.688 1.00 24.35 134 ASN A CA 1
ATOM 821 C C . ASN A 1 114 ? 20.054 59.246 14.006 1.00 23.80 134 ASN A C 1
ATOM 822 O O . ASN A 1 114 ? 19.736 58.645 15.034 1.00 28.74 134 ASN A O 1
ATOM 827 N N . ILE A 1 115 ? 21.036 60.141 13.979 1.00 19.84 135 ILE A N 1
ATOM 828 C CA . ILE A 1 115 ? 21.940 60.337 15.101 1.00 22.43 135 ILE A CA 1
ATOM 829 C C . ILE A 1 115 ? 21.684 61.702 15.736 1.00 25.38 135 ILE A C 1
ATOM 830 O O . ILE A 1 115 ? 21.025 62.572 15.165 1.00 23.30 135 ILE A O 1
ATOM 835 N N . ILE A 1 116 ? 22.219 61.877 16.942 1.00 20.31 136 ILE A N 1
ATOM 836 C CA . ILE A 1 116 ? 22.088 63.120 17.696 1.00 18.29 136 ILE A CA 1
ATOM 837 C C . ILE A 1 116 ? 23.238 64.039 17.300 1.00 22.16 136 ILE A C 1
ATOM 838 O O . ILE A 1 116 ? 24.380 63.823 17.710 1.00 23.08 136 ILE A O 1
ATOM 843 N N . LEU A 1 117 ? 22.939 65.071 16.519 1.00 25.01 137 LEU A N 1
ATOM 844 C CA . LEU A 1 117 ? 23.950 66.023 16.083 1.00 24.29 137 LEU A CA 1
ATOM 845 C C . LEU A 1 117 ? 24.082 67.169 17.078 1.00 23.59 137 LEU A C 1
ATOM 846 O O . LEU A 1 117 ? 23.107 67.587 17.709 1.00 23.64 137 LEU A O 1
ATOM 851 N N . ILE A 1 118 ? 25.305 67.678 17.209 1.00 24.70 138 ILE A N 1
ATOM 852 C CA . ILE A 1 118 ? 25.612 68.810 18.077 1.00 18.64 138 ILE A CA 1
ATOM 853 C C . ILE A 1 118 ? 25.989 69.987 17.191 1.00 22.57 138 ILE A C 1
ATOM 854 O O . ILE A 1 118 ? 26.946 69.904 16.412 1.00 26.87 138 ILE A O 1
ATOM 859 N N . GLY A 1 119 ? 25.241 71.080 17.309 1.00 26.41 139 GLY A N 1
ATOM 860 C CA . GLY A 1 119 ? 25.559 72.288 16.565 1.00 25.67 139 GLY A CA 1
ATOM 861 C C . GLY A 1 119 ? 25.352 72.190 15.067 1.00 25.71 139 GLY A C 1
ATOM 862 O O . GLY A 1 119 ? 26.175 72.706 14.299 1.00 25.81 139 GLY A O 1
ATOM 863 N N . GLN A 1 120 ? 24.273 71.543 14.634 1.00 26.97 140 GLN A N 1
ATOM 864 C CA . GLN A 1 120 ? 23.967 71.436 13.215 1.00 25.13 140 GLN A CA 1
ATOM 865 C C . GLN A 1 120 ? 23.592 72.800 12.643 1.00 24.97 140 GLN A C 1
ATO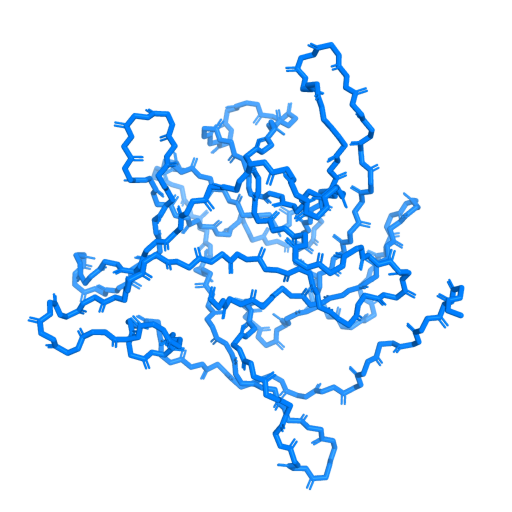M 866 O O . GLN A 1 120 ? 23.031 73.655 13.332 1.00 26.50 140 GLN A O 1
ATOM 872 N N . GLY A 1 121 ? 23.908 72.997 11.364 1.00 24.92 141 GLY A N 1
ATOM 873 C CA . GLY A 1 121 ? 23.627 74.243 10.692 1.00 28.95 141 GLY A CA 1
ATOM 874 C C . GLY A 1 121 ? 22.179 74.366 10.257 1.00 37.97 141 GLY A C 1
ATOM 875 O O . GLY A 1 121 ? 21.301 73.633 10.722 1.00 33.84 141 GLY A O 1
ATOM 876 N N . PRO A 1 122 ? 21.903 75.301 9.341 1.00 40.91 142 PRO A N 1
ATOM 877 C CA . PRO A 1 122 ? 20.523 75.552 8.887 1.00 37.54 142 PRO A CA 1
ATOM 878 C C . PRO A 1 122 ? 20.046 74.508 7.881 1.00 36.93 142 PRO A C 1
ATOM 879 O O . PRO A 1 122 ? 19.779 74.802 6.716 1.00 47.63 142 PRO A O 1
ATOM 883 N N . VAL A 1 123 ? 19.930 73.268 8.344 1.00 39.10 143 VAL A N 1
ATOM 884 C CA . VAL A 1 123 ? 19.553 72.133 7.513 1.00 35.20 143 VAL A CA 1
ATOM 885 C C . VAL A 1 123 ? 18.326 71.470 8.126 1.00 35.54 143 VAL A C 1
ATOM 886 O O . VAL A 1 123 ? 18.151 71.456 9.349 1.00 29.96 143 VAL A O 1
ATOM 890 N N . ALA A 1 124 ? 17.453 70.949 7.264 1.00 29.82 144 ALA A N 1
ATOM 891 C CA . ALA A 1 124 ? 16.257 70.260 7.729 1.00 31.70 144 ALA A CA 1
ATOM 892 C C . ALA A 1 124 ? 16.629 69.039 8.562 1.00 30.47 144 ALA A C 1
ATOM 893 O O . ALA A 1 124 ? 17.644 68.380 8.320 1.00 26.01 144 ALA A O 1
ATOM 895 N N . HIS A 1 125 ? 15.785 68.734 9.549 1.00 30.48 145 HIS A N 1
ATOM 896 C CA . HIS A 1 125 ? 16.078 67.675 10.510 1.00 32.42 145 HIS A CA 1
ATOM 897 C C . HIS A 1 125 ? 14.908 67.453 11.460 1.00 26.66 145 HIS A C 1
ATOM 898 O O . HIS A 1 125 ? 13.825 68.013 11.262 1.00 35.27 145 HIS A O 1
ATOM 905 N N . ARG A 1 126 ? 15.129 66.671 12.520 1.00 22.85 146 ARG A N 1
ATOM 906 C CA . ARG A 1 126 ? 14.071 66.263 13.434 1.00 26.99 146 ARG A CA 1
ATOM 907 C C . ARG A 1 126 ? 14.416 66.642 14.871 1.00 27.80 146 ARG A C 1
ATOM 908 O O . ARG A 1 126 ? 15.595 66.739 15.226 1.00 29.97 146 ARG A O 1
ATOM 916 N N . PRO A 1 127 ? 13.411 66.866 15.720 1.00 28.14 147 PRO A N 1
ATOM 917 C CA . PRO A 1 127 ? 13.680 67.232 17.116 1.00 16.55 147 PRO A CA 1
ATOM 918 C C . PRO A 1 127 ? 13.850 66.027 18.027 1.00 25.65 147 PRO A C 1
ATOM 919 O O . PRO A 1 127 ? 13.157 65.015 17.908 1.00 35.05 147 PRO A O 1
ATOM 923 N N . LEU A 1 128 ? 14.791 66.155 18.960 1.00 30.42 148 LEU A N 1
ATOM 924 C CA . LEU A 1 128 ? 15.012 65.146 19.989 1.00 24.49 148 LEU A CA 1
ATOM 925 C C . LEU A 1 128 ? 13.940 65.296 21.064 1.00 28.92 148 LEU A C 1
ATOM 926 O O . LEU A 1 128 ? 13.894 66.317 21.757 1.00 35.60 148 LEU A O 1
ATOM 931 N N . THR A 1 129 ? 13.086 64.279 21.208 1.00 32.26 149 THR A N 1
ATOM 932 C CA . THR A 1 129 ? 11.848 64.409 21.965 1.00 32.57 149 THR A CA 1
ATOM 933 C C . THR A 1 129 ? 11.817 63.472 23.169 1.00 30.02 149 THR A C 1
ATOM 934 O O . THR A 1 129 ? 12.180 62.297 23.050 1.00 28.32 149 THR A O 1
ATOM 938 N N . PRO A 1 130 ? 11.388 63.959 24.333 1.00 27.72 150 PRO A N 1
ATOM 939 C CA . PRO A 1 130 ? 11.198 63.074 25.486 1.00 24.38 150 PRO A CA 1
ATOM 940 C C . PRO A 1 130 ? 9.881 62.314 25.412 1.00 28.79 150 PRO A C 1
ATOM 941 O O . PRO A 1 130 ? 8.903 62.768 24.813 1.00 28.42 150 PRO A O 1
ATOM 945 N N . HIS A 1 131 ? 9.864 61.140 26.046 1.00 25.00 151 HIS A N 1
ATOM 946 C CA . HIS A 1 131 ? 8.729 60.230 25.949 1.00 25.96 151 HIS A CA 1
ATOM 947 C C . HIS A 1 131 ? 8.443 59.573 27.291 1.00 29.02 151 HIS A C 1
ATOM 948 O O . HIS A 1 131 ? 9.333 59.417 28.131 1.00 27.25 151 HIS A O 1
ATOM 955 N N . ASP A 1 132 ? 7.182 59.189 27.479 1.00 27.94 152 ASP A N 1
ATOM 956 C CA . ASP A 1 132 ? 6.798 58.248 28.520 1.00 29.47 152 ASP A CA 1
ATOM 957 C C . ASP A 1 132 ? 6.844 56.833 27.961 1.00 29.28 152 ASP A C 1
ATOM 958 O O . ASP A 1 132 ? 6.667 56.615 26.759 1.00 29.00 152 ASP A O 1
ATOM 963 N N . HIS A 1 133 ? 7.077 55.866 28.844 1.00 29.26 153 HIS A N 1
ATOM 964 C CA . HIS A 1 133 ? 7.081 54.456 28.477 1.00 26.97 153 HIS A CA 1
ATOM 965 C C . HIS A 1 133 ? 5.993 53.737 29.257 1.00 24.64 153 HIS A C 1
ATOM 966 O O . HIS A 1 133 ? 5.898 53.891 30.479 1.00 27.91 153 HIS A O 1
ATOM 973 N N . PHE A 1 134 ? 5.176 52.958 28.552 1.00 21.01 154 PHE A N 1
ATOM 974 C CA . PHE A 1 134 ? 4.109 52.179 29.165 1.00 26.43 154 PHE A CA 1
ATOM 975 C C . PHE A 1 134 ? 4.197 50.744 28.671 1.00 27.13 154 PHE A C 1
ATOM 976 O O . PHE A 1 134 ? 4.339 50.507 27.467 1.00 25.79 154 PHE A O 1
ATOM 984 N N . PHE A 1 135 ? 4.114 49.793 29.600 1.00 27.23 155 PHE A N 1
ATOM 985 C CA . PHE A 1 135 ? 4.063 48.389 29.230 1.00 32.25 155 PHE A CA 1
ATOM 986 C C . PHE A 1 135 ? 2.675 48.041 28.696 1.00 33.48 155 PHE A C 1
ATOM 987 O O . PHE A 1 135 ? 1.757 48.866 28.678 1.00 38.06 155 PHE A O 1
ATOM 995 N N . ALA A 1 136 ? 2.528 46.788 28.257 1.00 40.79 156 ALA A N 1
ATOM 996 C CA . ALA A 1 136 ? 1.315 46.380 27.557 1.00 34.67 156 ALA A CA 1
ATOM 997 C C . ALA A 1 136 ? 0.080 46.494 28.430 1.00 38.30 156 ALA A C 1
ATOM 998 O O . ALA A 1 136 ? -1.035 46.60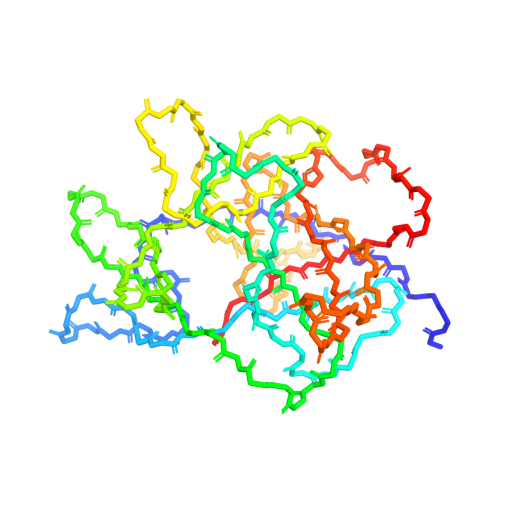8 27.906 1.00 54.18 156 ALA A O 1
ATOM 1000 N N . ASN A 1 137 ? 0.245 46.484 29.747 1.00 39.07 157 ASN A N 1
ATOM 1001 C CA . ASN A 1 137 ? -0.899 46.542 30.639 1.00 44.69 157 ASN A CA 1
ATOM 1002 C C . ASN A 1 137 ? -1.141 47.947 31.170 1.00 52.13 157 ASN A C 1
ATOM 1003 O O . ASN A 1 137 ? -1.952 48.119 32.087 1.00 51.63 157 ASN A O 1
ATOM 1008 N N . GLY A 1 138 ? -0.421 48.946 30.644 1.00 46.27 158 GLY A N 1
ATOM 1009 C CA . GLY A 1 138 ? -0.591 50.330 31.031 1.00 31.87 158 GLY A CA 1
ATOM 1010 C C . GLY A 1 138 ? 0.271 50.789 32.181 1.00 32.29 158 GLY A C 1
ATOM 1011 O O . GLY A 1 138 ? 0.248 51.980 32.505 1.00 36.66 158 GLY A O 1
ATOM 1012 N N . THR A 1 139 ? 1.006 49.887 32.826 1.00 32.54 159 THR A N 1
ATOM 1013 C CA . THR A 1 139 ? 1.951 50.302 33.852 1.00 28.47 159 THR A CA 1
ATOM 1014 C C . THR A 1 139 ? 3.066 51.127 33.220 1.00 36.70 159 THR A C 1
ATOM 1015 O O . THR A 1 139 ? 3.579 50.793 32.148 1.00 31.51 159 THR A O 1
ATOM 1019 N N . GLN A 1 140 ? 3.432 52.218 33.881 1.00 29.39 160 GLN A N 1
ATOM 1020 C CA . GLN A 1 140 ? 4.470 53.092 33.361 1.00 27.30 160 GLN A CA 1
ATOM 1021 C C . GLN A 1 140 ? 5.847 52.574 33.750 1.00 39.77 160 GLN A C 1
ATOM 1022 O O . GLN A 1 140 ? 6.107 52.292 34.925 1.00 40.30 160 GLN A O 1
ATOM 1028 N N . GLN A 1 141 ? 6.725 52.440 32.763 1.00 29.72 161 GLN A N 1
ATOM 1029 C CA . GLN A 1 141 ? 8.135 52.233 33.050 1.00 29.44 161 GLN A CA 1
ATOM 1030 C C . GLN A 1 141 ? 8.740 53.559 33.486 1.00 34.13 161 GLN A C 1
ATOM 1031 O O . GLN A 1 141 ? 8.680 54.535 32.728 1.00 33.40 161 GLN A O 1
ATOM 1037 N N . PRO A 1 142 ? 9.314 53.650 34.684 1.00 40.13 162 PRO A N 1
ATOM 1038 C CA . PRO A 1 142 ? 9.817 54.942 35.164 1.00 35.30 162 PRO A CA 1
ATOM 1039 C C . PRO A 1 142 ? 10.973 55.444 34.312 1.00 35.65 162 PRO A C 1
ATOM 1040 O O . PRO A 1 142 ? 11.856 54.679 33.917 1.00 37.48 162 PRO A O 1
ATOM 1044 N N . GLY A 1 143 ? 10.955 56.739 34.030 1.00 38.84 163 GLY A N 1
ATOM 1045 C CA . GLY A 1 143 ? 12.039 57.392 33.320 1.00 38.06 163 GLY A CA 1
ATOM 1046 C C . GLY A 1 143 ? 11.539 58.231 32.165 1.00 36.99 163 GLY A C 1
ATOM 1047 O O . GLY A 1 143 ? 10.389 58.161 31.741 1.00 31.80 163 GLY A O 1
ATOM 1048 N N . VAL A 1 144 ? 12.456 59.053 31.655 1.00 35.29 164 VAL A N 1
ATOM 1049 C CA . VAL A 1 144 ? 12.221 59.903 30.496 1.00 34.88 164 VAL A CA 1
ATOM 1050 C C . VAL A 1 144 ? 13.090 59.379 29.364 1.00 32.00 164 VAL A C 1
ATOM 1051 O O . VAL A 1 144 ? 14.323 59.377 29.470 1.00 31.46 164 VAL A O 1
ATOM 1055 N N . PHE A 1 145 ? 12.455 58.940 28.283 1.00 27.34 165 PHE A N 1
ATOM 1056 C CA . PHE A 1 145 ? 13.137 58.245 27.200 1.00 29.73 165 PHE A CA 1
ATOM 1057 C C . PHE A 1 145 ? 13.116 59.099 25.940 1.00 23.22 165 PHE A C 1
ATOM 1058 O O . PHE A 1 145 ? 12.066 59.632 25.562 1.00 26.25 165 PHE A O 1
ATOM 1066 N N . MET A 1 146 ? 14.273 59.224 25.298 1.00 17.34 166 MET A N 1
ATOM 1067 C CA . MET A 1 146 ? 14.436 60.103 24.150 1.00 21.78 166 MET A CA 1
ATOM 1068 C C . MET A 1 146 ? 14.125 59.367 22.852 1.00 25.00 166 MET A C 1
ATOM 1069 O O . MET A 1 146 ? 14.329 58.156 22.737 1.00 22.87 166 MET A O 1
ATOM 1074 N N . GLY A 1 147 ? 13.631 60.117 21.872 1.00 19.92 167 GLY A N 1
ATOM 1075 C CA . GLY A 1 147 ? 13.297 59.531 20.587 1.00 19.21 167 GLY A CA 1
ATOM 1076 C C . GLY A 1 147 ? 12.566 60.528 19.709 1.00 24.56 167 GLY A C 1
ATOM 1077 O O . GLY A 1 147 ? 12.658 61.739 19.912 1.00 28.21 167 GLY A O 1
ATOM 1078 N N . ASP A 1 148 ? 11.836 59.992 18.733 1.00 29.27 168 ASP A N 1
ATOM 1079 C CA . ASP A 1 148 ? 11.085 60.794 17.774 1.00 27.08 168 ASP A CA 1
ATOM 1080 C C . ASP A 1 148 ? 10.207 59.869 16.944 1.00 30.24 168 ASP A C 1
ATOM 1081 O O . ASP A 1 148 ? 10.555 58.707 16.714 1.00 31.39 168 ASP A O 1
ATOM 1086 N N . ASN A 1 149 ? 9.062 60.399 16.506 1.00 30.93 169 ASN A N 1
ATOM 1087 C CA . ASN A 1 149 ? 8.189 59.720 15.546 1.00 38.31 169 ASN A CA 1
ATOM 1088 C C . ASN A 1 149 ? 7.742 58.351 16.062 1.00 36.54 169 ASN A C 1
ATOM 1089 O O . ASN A 1 149 ? 7.791 57.344 15.351 1.00 25.18 169 ASN A O 1
ATOM 1094 N N . GLY A 1 150 ? 7.307 58.322 17.321 1.00 31.39 170 GLY A N 1
ATOM 1095 C CA . GLY A 1 150 ? 6.817 57.108 17.938 1.00 34.78 170 GLY A CA 1
ATOM 1096 C C . GLY A 1 150 ? 7.868 56.080 18.295 1.00 36.42 170 GLY A C 1
ATOM 1097 O O . GLY A 1 150 ? 7.519 55.045 18.874 1.00 30.68 170 GLY A O 1
ATOM 1098 N N . SER A 1 151 ? 9.138 56.325 17.981 1.00 31.26 171 SER A N 1
ATOM 1099 C CA . SER A 1 151 ? 10.206 55.363 18.215 1.00 26.11 171 SER A CA 1
ATOM 1100 C C . SER A 1 151 ? 11.160 55.882 19.280 1.00 28.59 171 SER A C 1
ATOM 1101 O O . SER A 1 151 ? 11.619 57.028 19.207 1.00 25.33 171 SER A O 1
ATOM 1104 N N . THR A 1 152 ? 11.456 55.032 20.266 1.00 22.72 172 THR A N 1
ATOM 1105 C CA . THR A 1 152 ? 12.457 55.328 21.282 1.00 18.58 172 THR A CA 1
ATOM 1106 C C . THR A 1 152 ? 13.512 54.234 21.375 1.00 20.43 172 THR A C 1
ATOM 1107 O O . THR A 1 152 ? 14.278 54.213 22.345 1.00 22.23 172 THR A O 1
ATOM 1111 N N . THR A 1 153 ? 13.566 53.326 20.402 1.00 22.23 173 THR A N 1
ATOM 1112 C CA . THR A 1 153 ? 14.533 52.236 20.399 1.00 19.05 173 THR A CA 1
ATOM 1113 C C . THR A 1 153 ? 15.769 52.638 19.605 1.00 22.78 173 THR A C 1
ATOM 1114 O O . THR A 1 153 ? 15.669 53.021 18.434 1.00 20.96 173 THR A O 1
ATOM 1118 N N . TRP A 1 154 ? 16.930 52.542 20.242 1.00 21.68 174 TRP A N 1
ATOM 1119 C CA . TRP A 1 154 ? 18.190 52.936 19.635 1.00 23.48 174 TRP A CA 1
ATOM 1120 C C . TRP A 1 154 ? 19.060 51.712 19.383 1.00 30.11 174 TRP A C 1
ATOM 1121 O O . TRP A 1 154 ? 18.946 50.694 20.073 1.00 29.59 174 TRP A O 1
ATOM 1132 N N . ALA A 1 155 ? 19.927 51.822 18.383 1.00 22.68 175 ALA A N 1
ATOM 1133 C CA . ALA A 1 155 ? 20.926 50.804 18.095 1.00 24.30 175 ALA A CA 1
ATOM 1134 C C . ALA A 1 155 ? 22.264 51.260 18.657 1.00 29.09 175 ALA A C 1
ATOM 1135 O O . ALA A 1 155 ? 22.695 52.391 18.406 1.00 23.88 175 ALA A O 1
ATOM 1137 N N . PHE A 1 156 ? 22.910 50.388 19.425 1.00 26.12 176 PHE A N 1
ATOM 1138 C CA . PHE A 1 156 ? 24.189 50.693 20.052 1.00 26.67 176 PHE A CA 1
ATOM 1139 C C . PHE A 1 156 ? 25.297 49.982 19.285 1.00 29.40 176 PHE A C 1
ATOM 1140 O O . PHE A 1 156 ? 25.254 48.758 19.118 1.00 33.22 176 PHE A O 1
ATOM 1148 N N . SER A 1 157 ? 26.288 50.745 18.827 1.00 25.54 177 SER A N 1
ATOM 1149 C CA . SER A 1 157 ? 27.427 50.206 18.091 1.00 31.11 177 SER A CA 1
ATOM 1150 C C . SER A 1 157 ? 28.699 50.550 18.855 1.00 31.29 177 SER A C 1
ATOM 1151 O O . SER A 1 157 ? 29.094 51.719 18.919 1.00 31.24 177 SER A O 1
ATOM 1154 N N . ARG A 1 158 ? 29.337 49.536 19.433 1.00 30.94 178 ARG A N 1
ATOM 1155 C CA . ARG A 1 158 ? 30.543 49.768 20.215 1.00 32.94 178 ARG A CA 1
ATOM 1156 C C . ARG A 1 158 ? 31.700 50.155 19.304 1.00 36.26 178 ARG A C 1
ATOM 1157 O O . ARG A 1 158 ? 31.972 49.484 18.303 1.00 31.16 178 ARG A O 1
ATOM 1165 N N . LYS A 1 159 ? 32.377 51.247 19.653 1.00 34.02 179 LYS A N 1
ATOM 1166 C CA . LYS A 1 159 ? 33.548 51.727 18.925 1.00 37.33 179 LYS A CA 1
ATOM 1167 C C . LYS A 1 159 ? 34.669 51.923 19.936 1.00 41.19 179 LYS A C 1
ATOM 1168 O O . LYS A 1 159 ? 34.627 52.861 20.739 1.00 37.59 179 LYS A O 1
ATOM 1174 N N . ASP A 1 160 ? 35.663 51.039 19.899 1.00 47.32 180 ASP A N 1
ATOM 1175 C CA . ASP A 1 160 ? 36.711 51.037 20.906 1.00 49.06 180 ASP A CA 1
ATOM 1176 C C . ASP A 1 160 ? 37.607 52.268 20.764 1.00 38.30 180 ASP A C 1
ATOM 1177 O O . ASP A 1 160 ? 37.590 52.979 19.755 1.00 36.77 180 ASP A O 1
ATOM 1182 N N . ALA A 1 161 ? 38.398 52.511 21.807 1.00 42.39 181 ALA A N 1
ATOM 1183 C CA . ALA A 1 161 ? 39.253 53.689 21.850 1.00 47.22 181 ALA A CA 1
ATOM 1184 C C . ALA A 1 161 ? 40.222 53.700 20.676 1.00 44.82 181 ALA A C 1
ATOM 1185 O O . ALA A 1 161 ? 40.779 52.667 20.293 1.00 50.33 181 ALA A O 1
ATOM 1187 N N . SER A 1 162 ? 40.409 54.877 20.099 1.00 44.87 182 SER A N 1
ATOM 1188 C CA . SER A 1 162 ? 41.340 55.094 19.006 1.00 47.70 182 SER A CA 1
ATOM 1189 C C . SER A 1 162 ? 42.331 56.179 19.407 1.00 58.83 182 SER A C 1
ATOM 1190 O O . SER A 1 162 ? 42.270 56.735 20.507 1.00 58.18 182 SER A O 1
ATOM 1193 N N . ALA A 1 163 ? 43.258 56.477 18.497 1.00 53.40 183 ALA A N 1
ATOM 1194 C CA . ALA A 1 163 ? 44.241 57.519 18.768 1.00 55.54 183 ALA A CA 1
ATOM 1195 C C . ALA A 1 163 ? 43.576 58.884 18.892 1.00 62.02 183 ALA A C 1
ATOM 1196 O O . ALA A 1 163 ? 43.972 59.700 19.732 1.00 55.64 183 ALA A O 1
ATOM 1198 N N . SER A 1 164 ? 42.558 59.146 18.071 1.00 65.45 184 SER A N 1
ATOM 1199 C CA . SER A 1 164 ? 41.870 60.429 18.135 1.00 58.45 184 SER A CA 1
ATOM 1200 C C . SER A 1 164 ? 40.898 60.490 19.308 1.00 60.02 184 SER A C 1
ATOM 1201 O O . SER A 1 164 ? 40.762 61.537 19.951 1.00 57.23 184 SER A O 1
ATOM 1204 N N . GLU A 1 165 ? 40.213 59.386 19.599 1.00 58.31 185 GLU A N 1
ATOM 1205 C CA . GLU A 1 165 ? 39.277 59.312 20.722 1.00 56.38 185 GLU A CA 1
ATOM 1206 C C . GLU A 1 165 ? 39.783 58.282 21.720 1.00 53.69 185 GLU A C 1
ATOM 1207 O O . GLU A 1 165 ? 39.569 57.071 21.531 1.00 54.70 185 GLU A O 1
ATOM 1213 N N . PRO A 1 166 ? 40.455 58.702 22.794 1.00 49.33 186 PRO A N 1
ATOM 1214 C CA . PRO A 1 166 ? 41.060 57.749 23.740 1.00 50.72 186 PRO A CA 1
ATOM 1215 C C . PRO A 1 166 ? 40.070 57.266 24.804 1.00 47.85 186 PRO A C 1
ATOM 1216 O O . PRO A 1 166 ? 40.298 57.407 26.010 1.00 50.98 186 PRO A O 1
ATOM 1220 N N . PHE A 1 167 ? 38.960 56.692 24.348 1.00 48.83 187 PHE A N 1
ATOM 1221 C CA . PHE A 1 167 ? 37.963 56.125 25.246 1.00 42.48 187 PHE A CA 1
ATOM 1222 C C . PHE A 1 167 ? 37.042 55.220 24.444 1.00 40.16 187 PHE A C 1
ATOM 1223 O O . PHE A 1 167 ? 36.843 55.424 23.244 1.00 41.33 187 PHE A O 1
ATOM 1231 N N . ASP A 1 168 ? 36.490 54.218 25.118 1.00 40.42 188 ASP A N 1
ATOM 1232 C CA . ASP A 1 168 ? 35.501 53.355 24.494 1.00 36.94 188 ASP A CA 1
ATOM 1233 C C . ASP A 1 168 ? 34.118 53.982 24.605 1.00 36.69 188 ASP A C 1
ATOM 1234 O O . ASP A 1 168 ? 33.792 54.654 25.589 1.00 36.02 188 ASP A O 1
ATOM 1239 N N . GLN A 1 169 ? 33.298 53.753 23.582 1.00 32.96 189 GLN A N 1
ATOM 1240 C CA . GLN A 1 169 ? 31.974 54.351 23.536 1.00 38.27 189 GLN A CA 1
ATOM 1241 C C . GLN A 1 169 ? 31.045 53.487 22.698 1.00 34.54 189 GLN A C 1
ATOM 1242 O O . GLN A 1 169 ? 31.482 52.619 21.937 1.00 33.12 189 GLN A O 1
ATOM 1248 N N . TYR A 1 170 ? 29.749 53.738 22.857 1.00 26.68 190 TYR A N 1
ATOM 1249 C CA . TYR A 1 170 ? 28.713 53.188 21.993 1.00 25.73 190 TYR A CA 1
ATOM 1250 C C . TYR A 1 170 ? 28.217 54.302 21.082 1.00 24.09 190 TYR A C 1
ATOM 1251 O O . TYR A 1 170 ? 27.793 55.357 21.565 1.00 25.22 190 TYR A O 1
ATOM 1260 N N . GLU A 1 171 ? 28.283 54.075 19.774 1.00 26.74 191 GLU A N 1
ATOM 1261 C CA . GLU A 1 171 ? 27.638 54.968 18.824 1.00 22.49 191 GLU A CA 1
ATOM 1262 C C . GLU A 1 171 ? 26.162 54.602 18.733 1.00 23.66 191 GLU A C 1
ATOM 1263 O O . GLU A 1 171 ? 25.820 53.443 18.481 1.00 25.72 191 GLU A O 1
ATOM 1269 N N . ILE A 1 172 ? 25.289 55.583 18.945 1.00 24.57 192 ILE A N 1
ATOM 1270 C CA . ILE A 1 172 ? 23.854 55.339 19.034 1.00 26.45 192 ILE A CA 1
ATOM 1271 C C . ILE A 1 172 ? 23.143 56.040 17.885 1.00 27.79 192 ILE A C 1
ATOM 1272 O O . ILE A 1 172 ? 23.510 57.154 17.494 1.00 25.56 192 ILE A O 1
ATOM 1277 N N . ARG A 1 173 ? 22.126 55.373 17.342 1.00 21.63 193 ARG A N 1
ATOM 1278 C CA . ARG A 1 173 ? 21.247 55.943 16.333 1.00 23.79 193 ARG A CA 1
ATOM 1279 C C . ARG A 1 173 ? 19.825 55.481 16.617 1.00 22.03 193 ARG A C 1
ATOM 1280 O O . ARG A 1 173 ? 19.611 54.412 17.193 1.00 21.23 193 ARG A O 1
ATOM 1288 N N . LEU A 1 174 ? 18.854 56.297 16.213 1.00 21.64 194 LEU A N 1
ATOM 1289 C CA . LEU A 1 174 ? 17.450 56.010 16.477 1.00 20.83 194 LEU A CA 1
ATOM 1290 C C . LEU A 1 174 ? 16.880 55.124 15.378 1.00 22.51 194 LEU A C 1
ATOM 1291 O O . LEU A 1 174 ? 16.967 55.460 14.193 1.00 23.39 194 LEU A O 1
ATOM 1296 N N . LEU A 1 175 ? 16.293 53.997 15.776 1.00 21.83 195 LEU A N 1
ATOM 1297 C CA . LEU A 1 175 ? 15.685 53.079 14.824 1.00 22.03 195 LEU A CA 1
ATOM 1298 C C . LEU A 1 175 ? 14.304 53.570 14.410 1.00 27.16 195 LEU A C 1
ATOM 1299 O O . LEU A 1 175 ? 13.551 54.116 15.222 1.00 22.84 195 LEU A O 1
ATOM 1304 N N . LYS A 1 176 ? 13.977 53.367 13.133 1.00 30.29 196 LYS A N 1
ATOM 1305 C CA . LYS A 1 176 ? 12.669 53.754 12.612 1.00 29.80 196 LYS A CA 1
ATOM 1306 C C . LYS A 1 176 ? 11.548 53.018 13.339 1.00 33.45 196 LYS A C 1
ATOM 1307 O O . LYS A 1 176 ? 10.643 53.638 13.908 1.00 33.80 196 LYS A O 1
ATOM 1313 N N . SER A 1 177 ? 11.590 51.688 13.325 1.00 35.97 197 SER A N 1
ATOM 1314 C CA . SER A 1 177 ? 10.596 50.861 13.994 1.00 40.09 197 SER A CA 1
ATOM 1315 C C . SER A 1 177 ? 11.306 49.852 14.886 1.00 43.41 197 SER A C 1
ATOM 1316 O O . SER A 1 177 ? 12.533 49.863 15.024 1.00 40.23 197 SER A O 1
ATOM 1319 N N . ALA A 1 178 ? 10.516 48.966 15.496 1.00 49.85 198 ALA A N 1
ATOM 1320 C CA . ALA A 1 178 ? 11.093 47.916 16.328 1.00 55.78 198 ALA A CA 1
ATOM 1321 C C . ALA A 1 178 ? 11.924 46.947 15.495 1.00 50.51 198 ALA A C 1
ATOM 1322 O O . ALA A 1 178 ? 13.014 46.538 15.913 1.00 45.50 198 ALA A O 1
ATOM 1324 N N . ASP A 1 179 ? 11.435 46.580 14.311 1.00 41.32 199 ASP A N 1
ATOM 1325 C CA . ASP A 1 179 ? 12.109 45.625 13.444 1.00 37.90 199 ASP A CA 1
ATOM 1326 C C . ASP A 1 179 ? 13.021 46.291 12.418 1.00 42.11 199 ASP A C 1
ATOM 1327 O O . ASP A 1 179 ? 13.289 45.698 11.366 1.00 46.70 199 ASP A O 1
ATOM 1332 N N . SER A 1 180 ? 13.493 47.506 12.692 1.00 39.59 200 SER A N 1
ATOM 1333 C CA . SER A 1 180 ? 14.398 48.170 11.769 1.00 32.32 200 SER A CA 1
ATOM 1334 C C . SER A 1 180 ? 15.701 47.378 11.657 1.00 34.47 200 SER A C 1
ATOM 1335 O O . SER A 1 180 ? 16.145 46.756 12.627 1.00 29.85 200 SER A O 1
ATOM 1338 N N . PRO A 1 181 ? 16.327 47.374 10.480 1.00 32.67 201 PRO A N 1
ATOM 1339 C CA . PRO A 1 181 ? 17.528 46.551 10.288 1.00 30.50 201 PRO A CA 1
ATOM 1340 C C . PRO A 1 181 ? 18.684 47.017 11.158 1.00 31.94 201 PRO A C 1
ATOM 1341 O O . PRO A 1 181 ? 18.964 48.213 11.268 1.00 32.80 201 PRO A O 1
ATOM 1345 N N . LEU A 1 182 ? 19.356 46.051 11.776 1.00 33.55 202 LEU A N 1
ATOM 1346 C CA . LEU A 1 182 ? 20.547 46.295 12.574 1.00 31.24 202 LEU A CA 1
ATOM 1347 C C . LEU A 1 182 ? 21.798 46.048 11.742 1.00 29.05 202 LEU A C 1
ATOM 1348 O O . LEU A 1 182 ? 21.823 45.175 10.871 1.00 37.65 202 LEU A O 1
ATOM 1353 N N . ARG A 1 183 ? 22.840 46.824 12.018 1.00 32.82 203 ARG A N 1
ATOM 1354 C CA . ARG A 1 183 ? 24.129 46.616 11.379 1.00 28.64 203 ARG A CA 1
ATOM 1355 C C . ARG A 1 183 ? 24.997 45.699 12.236 1.00 34.16 203 ARG A C 1
ATOM 1356 O O . ARG A 1 183 ? 24.659 45.365 13.374 1.00 42.65 203 ARG A O 1
ATOM 1364 N N . ASN A 1 184 ? 26.130 45.289 11.669 1.00 40.64 204 ASN A N 1
ATOM 1365 C CA . ASN A 1 184 ? 26.987 44.296 12.308 1.00 38.26 204 ASN A CA 1
ATOM 1366 C C . ASN A 1 184 ? 27.423 44.754 13.695 1.00 36.85 204 ASN A C 1
ATOM 1367 O O . ASN A 1 184 ? 28.015 45.826 13.850 1.00 37.14 204 ASN A O 1
ATOM 1372 N N . GLY A 1 185 ? 27.119 43.936 14.703 1.00 35.75 205 GLY A N 1
ATOM 1373 C CA . GLY A 1 185 ? 27.541 44.186 16.065 1.00 39.74 205 GLY A CA 1
ATOM 1374 C C . GLY A 1 185 ? 26.621 45.060 16.889 1.00 40.37 205 GLY A C 1
ATOM 1375 O O . GLY A 1 185 ? 26.930 45.322 18.058 1.00 35.15 205 GLY A O 1
ATOM 1376 N N . GLU A 1 186 ? 25.502 45.512 16.329 1.00 35.48 206 GLU A N 1
ATOM 1377 C CA . GLU A 1 186 ? 24.614 46.441 17.014 1.00 32.24 206 GLU A CA 1
ATOM 1378 C C . GLU A 1 186 ? 23.618 45.699 17.897 1.00 26.50 206 GLU A C 1
ATOM 1379 O O . GLU A 1 186 ? 23.130 44.624 17.540 1.00 30.42 206 GLU A O 1
ATOM 1385 N N . PHE A 1 187 ? 23.325 46.282 19.057 1.00 22.62 207 PHE A N 1
ATOM 1386 C CA . PHE A 1 187 ? 22.268 45.801 19.933 1.00 25.22 207 PHE A CA 1
ATOM 1387 C C . PHE A 1 187 ? 21.335 46.958 20.270 1.00 26.97 207 PHE A C 1
ATOM 1388 O O . PHE A 1 187 ? 21.694 48.131 20.140 1.00 25.63 207 PHE A O 1
ATOM 1396 N N . ARG A 1 188 ? 20.127 46.613 20.702 1.00 21.09 208 ARG A N 1
ATOM 1397 C CA . ARG A 1 188 ? 19.079 47.596 20.930 1.00 20.22 208 ARG A CA 1
ATOM 1398 C C . ARG A 1 188 ? 19.063 48.066 22.383 1.00 23.40 208 ARG A C 1
ATOM 1399 O O . ARG A 1 188 ? 19.602 47.417 23.282 1.00 25.06 208 ARG A O 1
ATOM 1407 N N . GLY A 1 189 ? 18.422 49.207 22.602 1.00 22.74 209 GLY A N 1
ATOM 1408 C CA . GLY A 1 189 ? 18.267 49.732 23.945 1.00 24.03 209 GLY A CA 1
ATOM 1409 C C . GLY A 1 189 ? 17.527 51.050 23.910 1.00 20.91 209 GLY A C 1
ATOM 1410 O O . GLY A 1 189 ? 17.120 51.535 22.849 1.00 23.98 209 GLY A O 1
ATOM 1411 N N . PHE A 1 190 ? 17.350 51.624 25.097 1.00 22.41 210 PHE A N 1
ATOM 1412 C CA . PHE A 1 190 ? 16.731 52.932 25.261 1.00 23.15 210 PHE A CA 1
ATOM 1413 C C . PHE A 1 190 ? 17.772 53.947 25.720 1.00 26.53 210 PHE A C 1
ATOM 1414 O O . PHE A 1 190 ? 18.880 53.599 26.136 1.00 25.04 210 PHE A O 1
ATOM 1422 N N . VAL A 1 191 ? 17.401 55.223 25.638 1.00 21.81 211 VAL A N 1
ATOM 1423 C CA . VAL A 1 191 ? 18.239 56.322 26.106 1.00 23.82 211 VAL A CA 1
ATOM 1424 C C . VAL A 1 191 ? 17.406 57.141 27.082 1.00 26.49 211 VAL A C 1
ATOM 1425 O O . VAL A 1 191 ? 16.427 57.784 26.684 1.00 25.68 211 VAL A O 1
ATOM 1429 N N . ARG A 1 192 ? 17.792 57.118 28.354 1.00 29.91 212 ARG A N 1
ATOM 1430 C CA . ARG A 1 192 ? 17.039 57.749 29.426 1.00 31.35 212 ARG A CA 1
ATOM 1431 C C . ARG A 1 192 ? 17.763 59.002 29.903 1.00 33.78 212 ARG A C 1
ATOM 1432 O O . ARG A 1 192 ? 18.988 59.002 30.061 1.00 31.29 212 ARG A O 1
ATOM 1440 N N . ALA A 1 193 ? 16.999 60.069 30.126 1.00 32.52 213 ALA A N 1
ATOM 1441 C CA . ALA A 1 193 ? 17.533 61.340 30.598 1.00 26.59 213 ALA A CA 1
ATOM 1442 C C . ALA A 1 193 ? 17.196 61.518 32.071 1.00 32.71 213 ALA A C 1
ATOM 1443 O O . ALA A 1 193 ? 16.026 61.432 32.458 1.00 39.66 213 ALA A O 1
ATOM 1445 N N . ALA A 1 194 ? 18.215 61.770 32.885 1.00 30.35 214 ALA A N 1
ATOM 1446 C CA . ALA A 1 194 ? 18.014 61.940 34.321 1.00 42.34 214 ALA A CA 1
ATOM 1447 C C . ALA A 1 194 ? 19.028 62.913 34.917 1.00 32.04 214 ALA A C 1
ATOM 1448 O O . ALA A 1 194 ? 20.194 62.927 34.524 1.00 36.93 214 ALA A O 1
#

B-factor: mean 37.45, std 14.26, range [15.16, 94.84]

Solvent-accessible surface area: 9335 Å² total; per-residue (Å²): 128,162,80,130,95,45,45,145,35,63,25,78,65,46,95,90,21,1,71,10,8,80,36,93,41,106,95,84,34,32,0,68,88,2,20,0,34,19,24,39,16,32,80,70,25,46,109,150,1,0,0,11,29,2,110,20,112,73,100,140,80,16,70,5,15,0,1,0,0,22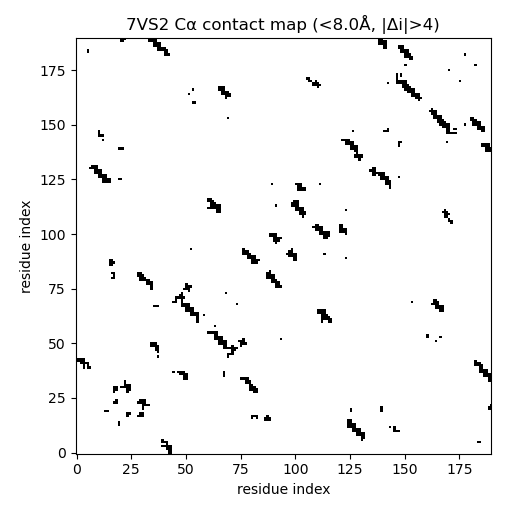,135,20,104,40,87,63,29,41,0,33,1,26,54,94,71,86,97,38,36,8,48,0,108,18,116,60,67,54,50,105,11,18,0,33,15,59,73,94,81,12,5,0,0,0,17,27,39,150,92,97,82,86,36,8,3,0,2,26,0,54,72,94,125,50,77,84,20,112,28,16,0,0,0,5,114,62,11,5,16,0,0,0,30,125,69,88,58,61,115,71,10,107,40,38,3,13,42,0,8,3,1,129,55,78,123,9,94,62,111,154,59,21,9,65,0,2,0,65,1,44

Secondary structure (DSSP, 8-state):
---PPPP--EEEEPPSSGGGSTTB-TTTSSEEEE-EEEES-SS---TT--EEEE--SSTTS-SEEEEEESSTTS----EEEE--TTTTEEEEEETTEEEEEEE--SSS---EEES--S---B--EEEEEE-TTSPEEEEEEEEBTTB--EEEEEE---SSS-S-EEEEEE-SSTTPPPPTT-EEEEEEE-

Sequence (190 aa):
LEARALPQVSAVAKPRACSSYPTFDPATGEATTEFIFYADSTEEPVAPFAGSVVGKLANPNLAIARIGIAVRGDLAKVVTKCFPDGGEEGLRTRTHGDWRRLTLAGGEDENIILIGQGPVAHRPLTPHDHFFANGTQQPGVFMGDNGSTTWAFSRKDASASEPFDQYEIRLLKSADSPLRNGEFRGFVRAA

=== Feature glossary ===
The record interleaves many kinds of information about one protein. Here is each kind framed as the question it answers.

Q: What are the backbone torsion angles?
A: φ (phi) and ψ (psi) are the two rotatable backbone dihedrals per residue: φ is the C(i-1)–N–Cα–C torsion, ψ is the N–Cα–C–N(i+1) torsion, both in degrees on (−180°, 180°]. α-helical residues cluster near (−60°, −45°); β-strand residues near (−120°, +130°). A Ramachandran plot is simply a scatter of (φ, ψ) for every residue.

Q: What is the amino-acid chain?
A: This is the polypeptide sequence — one letter per residue, N-terminus first. Length ranges from a few dozen residues for small domains to over a thousand for large multi-domain proteins.

Q: How mobile is each atom in the crystal?
A: For experimental (PDB) structures, the B-factor (temperature factor) quantifies the positional spread of each atom in the crystal — a combination of thermal vibration and static disorder — in units of Å². High B-factors mark flexible loops or poorly resolved regions; low B-factors mark the rigid, well-ordered core.

Q: Are the domains correctly placed relative to each other?
A: Predicted Aligned Error (PAE) is an AlphaFold confidence matrix: entry (i, j) is the expected error in the position of residue j, in ångströms, when the prediction is superimposed on the true structure at residue i. Low PAE within a block of residues means that block is internally rigid and well-predicted; high PAE between two blocks means their relative placement is uncer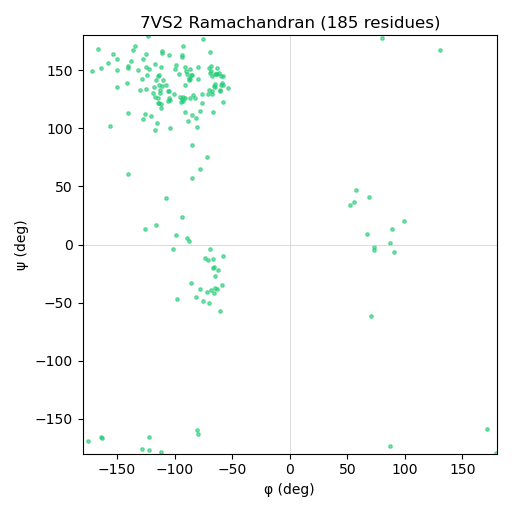tain even if each block individually is confident.

Q: How confident is the AlphaFold model at each residue?
A: pLDDT is the predicted lDDT-Cα score: AlphaFold's confidence that the local environment of each residue (all inter-atomic distances within 15 Å) is correctly placed. It is a per-residue number between 0 and 100, with higher meaning more reliable.

Q: What family and function is it annotated with?
A: Functional annotations link the protein to curated databases. InterPro entries identify conserved domains and families by matching the sequence against member-database signatures (Pfam, PROSITE, CDD, …). Gene Ontology (GO) terms describe molecular function, biological process, and cellular component in a controlled vocabulary. CATH places the structure in a hierarchical fold classification (Class/Architecture/Topology/Homologous-superfamily). The organism is the source species.

Q: How big and how compact is the whole molecule?
A: Three whole-structure scalars: the radius of gyration (RMS distance of Cα from centroid, in Å), the count of Cα–Cα contacts (pairs closer than 8 Å and separated by more than four residues in sequence — i.e. tertiary, not local, contacts), and the bounding-box dimensions. Together they distinguish compact globular folds from extended fibres or disordered chains.

Q: What known structures does this most resemble?
A: The Foldseek neighbor list gives the closest experimentally determined structures in the PDB, ranked by structural alignment. TM-score near 1 means near-identical fold; near 0.3 means only rough topology match. This is how one finds what a novel AlphaFold prediction most resembles in the solved-structure universe.

Q: Which residues are buried vs exposed?
A: SASA measures how much of the protein is reachable by solvent. It is computed by rolling a water-sized probe over the atomic surface and summing the exposed area (Å²). Per-residue SASA distinguishes core (buried, low SASA) from surface (exposed, high SASA) residues; total SASA is a whole-molecule size measure.

Q: Which residues are in helices, strands, or loops?
A: Eight-state secondary structure (DSSP): H is the canonical α-helix, G the tighter 3₁₀-helix, I the wider π-helix; E/B are β-structure, T and S are turns and bends, and '-' is everything else. DSSP derives these from the pattern of main-chain N–H···O=C hydrogen bonds, not from the sequence.

Q: Where is each backbone atom in 3D?
A: Structure coordinates are given as an mmCIF _atom_site loop: one row per atom with element, residue name, chain id, sequence number, and x/y/z position in Å. Only the four main-chain atoms per residue are included here; side chains are omitted to keep the record compact.

Q: What if only a Cα trace is available?
A: Three-state secondary structure (P-SEA) collapses the eight DSSP classes into helix (a), strand (b), and coil (c). P-SEA assigns these from Cα geometry alone — distances and angles — without requiring backbone oxygens, so it works on any Cα trace.

Q: What do the rendered images show?
A: The six renders are orthographic views along the three Cartesian axes in both directions. Representation (cartoon, sticks, or surface) and color scheme (sequence-rainbow or by-chain) vary across proteins so the training set covers all the common visualization conventions.

Q: What does the local fold look like, residue by residue?
A: Foldseek's 3Di representation compresses backbone geometry into a per-residue letter drawn from a learned twenty-state alphabet. It captures the tertiary interaction pattern around each residue — which residues are packed against it in space, regardless of where they are in sequence.

Q: What do the diagnostic plots show?
A: The contact map is a binary N×N matrix image: pixel (i, j) is dark where Cα_i and Cα_j are within 8 Å and |i−j|>4. Because the |i−j|>4 filter removes local helical contacts, off-diagonal stripes parallel to the main diagonal indicate parallel β-sheets; stripes perpendicular to it indicate antiparallel β-sheets. The Ramachandran plot scatters every residue's (φ, ψ) pair against the sterically allowed regions. The PAE heatmap renders the predicted-aligned-error matrix.